Protein AF-A0A6L7G3C9-F1 (afdb_monomer)

Sequence (279 aa):
MSARVLPGILLLGLAACGGGGGGGGSTGNAPSEGTEIDTPGIESYVTDDTGYTRARITTGTGTDDATVLNAFDTGDSPAGYKRLITLTEQKYLDNMNIEVIAQMSSEEDDATVVRILRLTADQGPFDNVDDNGDLIASGKYYFRGSAQVYASVDGGDLQVGVGDLENLVVDFDSETVTIDLRTPYDPDNGSDIETELTAEVPLNVLTGTFGGDVTLSSRSASTGETTTASGELRGNINGDEDGLSRLVENMTTSGIFSVSGDSLDATGIFWGSQLNYDD

Solvent-accessible surface area (backbone atoms only — not comparable to full-atom values): 14958 Å² total; per-residue (Å²): 134,89,80,90,86,88,88,85,91,83,88,78,87,82,89,73,90,81,80,92,74,85,74,73,72,68,80,33,74,45,69,96,66,59,56,85,73,71,35,82,88,51,48,71,51,68,40,92,88,80,54,22,45,34,37,35,40,74,69,44,78,48,75,67,41,49,53,52,53,50,36,46,76,73,73,48,76,58,90,40,43,47,69,81,38,80,41,67,39,72,91,55,74,61,39,38,41,39,38,31,36,29,35,35,76,40,84,56,94,86,44,47,66,61,43,71,32,34,41,38,28,29,19,30,58,36,50,34,61,47,101,52,38,29,58,65,58,70,48,77,47,50,28,37,42,36,29,40,36,44,32,26,52,73,84,46,72,53,34,43,16,43,36,28,27,64,41,34,38,41,28,58,74,77,34,31,34,39,41,34,38,40,17,53,69,38,63,94,78,62,4,66,31,42,36,44,32,55,38,70,24,50,29,13,69,58,59,35,38,31,27,25,69,36,42,41,34,34,63,36,88,89,79,67,45,79,43,60,17,43,36,29,27,42,34,31,30,29,30,38,71,64,33,50,37,97,85,35,72,69,25,37,36,30,23,40,35,44,29,49,43,97,45,27,38,36,42,35,41,38,38,33,31,38,59,64,93,85,119

Mean predicted aligned error: 8.79 Å

Radius of gyration: 26.19 Å; Cα contacts (8 Å, |Δi|>4): 701; chains: 1; bounding box: 49×41×103 Å

Secondary structure (DSSP, 8-state):
----------------------------SS-SSPPP---TT-EEEE-TTT--EEEEEE---SHHHHHHHHHHHTT---TTEEEEEEE--GGGTT-EEEEEEEEES-SSTTPPEEEEEEEEEEE--B--B-TTS-B---SEEEEEEEEEEEEEETT---EEEEEEEEEEEEETTTTEEEEEEEE--BGGGTB---EEEEEEEEB-TTT-EEEEEEEEEEE-TTT--EEEEEEEEEEEE-B-HHHHSTT----EEEEEEEEE-SSEEEEEEEEEEEPPTT-

Organism: NCBI:txid2692189

Nearest PDB structures (foldseek):
  5dl8-assembly2_A  TM=2.122E-01  e=1.160E+00  Acinetobacter baumannii AB307-0294
  3t20-assembly1_A  TM=2.175E-01  e=2.056E+00  Pseudomonas aeruginosa
  4ft6-assembly1_A  TM=2.243E-01  e=6.129E+00  Pseudomonas aeruginosa PAO1
  4fsp-assembly1_A  TM=1.558E-01  e=2.532E+00  Pseudomonas aeruginosa PAO1
  2dd9-assembly2_C  TM=2.201E-01  e=9.292E+00  Chiridius poppei

pLDDT: mean 86.33, std 17.11, range [35.72, 98.69]

Structure (mmCIF, N/CA/C/O backbone):
data_AF-A0A6L7G3C9-F1
#
_entry.id   AF-A0A6L7G3C9-F1
#
loop_
_atom_site.group_PDB
_atom_site.id
_atom_site.type_symbol
_atom_site.label_atom_id
_atom_site.label_alt_id
_atom_site.label_comp_id
_atom_site.label_asym_id
_atom_site.label_entity_id
_atom_site.label_seq_id
_atom_site.pdbx_PDB_ins_code
_atom_site.Cartn_x
_atom_site.Cartn_y
_atom_site.Cartn_z
_atom_site.occupancy
_atom_site.B_iso_or_equiv
_atom_site.auth_seq_id
_atom_site.auth_comp_id
_atom_site.auth_asym_id
_atom_site.auth_atom_id
_atom_site.pdbx_PDB_model_num
ATOM 1 N N . MET A 1 1 ? -22.955 -1.462 -76.271 1.00 37.25 1 MET A N 1
ATOM 2 C CA . MET A 1 1 ? -22.540 -2.309 -77.414 1.00 37.25 1 MET A CA 1
ATOM 3 C C . MET A 1 1 ? -21.020 -2.211 -77.488 1.00 37.25 1 MET A C 1
ATOM 5 O O . MET A 1 1 ? -20.534 -1.098 -77.582 1.00 37.25 1 MET A O 1
ATOM 9 N N . SER A 1 2 ? -20.295 -3.236 -77.019 1.00 38.09 2 SER A N 1
ATOM 10 C CA . SER A 1 2 ? -19.594 -4.243 -77.856 1.00 38.09 2 SER A CA 1
ATOM 11 C C . SER A 1 2 ? -18.504 -3.594 -78.730 1.00 38.09 2 SER A C 1
ATOM 13 O O . SER A 1 2 ? -18.834 -2.681 -79.467 1.00 38.09 2 SER A O 1
ATOM 15 N N . ALA A 1 3 ? -17.223 -3.961 -78.765 1.00 37.84 3 ALA A N 1
ATOM 16 C CA . ALA A 1 3 ? -16.415 -5.006 -78.146 1.00 37.84 3 ALA A CA 1
ATOM 17 C C . ALA A 1 3 ? -14.922 -4.620 -78.322 1.00 37.84 3 ALA A C 1
ATOM 19 O O . ALA A 1 3 ? -14.583 -3.777 -79.150 1.00 37.84 3 ALA A O 1
ATOM 20 N N . ARG A 1 4 ? -14.048 -5.263 -77.538 1.00 42.75 4 ARG A N 1
ATOM 21 C CA . ARG A 1 4 ? -12.569 -5.224 -77.572 1.00 42.75 4 ARG A CA 1
ATOM 22 C C . ARG A 1 4 ? -11.966 -5.671 -78.912 1.00 42.75 4 ARG A C 1
ATOM 24 O O . ARG A 1 4 ? -12.540 -6.587 -79.480 1.00 42.75 4 ARG A O 1
ATOM 31 N N . VAL A 1 5 ? -10.741 -5.211 -79.242 1.00 42.91 5 VAL A N 1
ATOM 32 C CA . VAL A 1 5 ? -9.599 -6.019 -79.769 1.00 42.91 5 VAL A CA 1
ATOM 33 C C . VAL A 1 5 ? -8.242 -5.306 -79.485 1.00 42.91 5 VAL A C 1
ATOM 35 O O . VAL A 1 5 ? -8.050 -4.165 -79.889 1.00 42.91 5 VAL A O 1
ATOM 38 N N . LEU A 1 6 ? -7.328 -5.999 -78.777 1.00 42.97 6 LEU A N 1
ATOM 39 C CA . LEU A 1 6 ? -5.850 -5.817 -78.655 1.00 42.97 6 LEU A CA 1
ATOM 40 C C . LEU A 1 6 ? -5.140 -6.370 -79.919 1.00 42.97 6 LEU A C 1
ATOM 42 O O . LEU A 1 6 ? -5.771 -7.227 -80.534 1.00 42.97 6 LEU A O 1
ATOM 46 N N . PRO A 1 7 ? -3.871 -6.061 -80.309 1.00 49.62 7 PRO A N 1
ATOM 47 C CA . PRO A 1 7 ? -2.619 -6.138 -79.505 1.00 49.62 7 PRO A CA 1
ATOM 48 C C . PRO A 1 7 ? -1.575 -5.060 -79.927 1.00 49.62 7 PRO A C 1
ATOM 50 O O . PRO A 1 7 ? -1.851 -4.255 -80.801 1.00 49.62 7 PRO A O 1
ATOM 53 N N . GLY A 1 8 ? -0.353 -4.892 -79.425 1.00 38.50 8 GLY A N 1
ATOM 54 C CA . GLY A 1 8 ? 0.565 -5.557 -78.505 1.00 38.50 8 GLY A CA 1
ATOM 55 C C . GLY A 1 8 ? 1.967 -4.958 -78.771 1.00 38.50 8 GLY A C 1
ATOM 56 O O . GLY A 1 8 ? 2.138 -4.241 -79.754 1.00 38.50 8 GLY A O 1
ATOM 57 N N . ILE A 1 9 ? 2.953 -5.347 -77.954 1.00 46.59 9 ILE A N 1
ATOM 58 C CA . ILE A 1 9 ? 4.413 -5.321 -78.205 1.00 46.59 9 ILE A CA 1
ATOM 59 C C . ILE A 1 9 ? 5.269 -4.272 -77.447 1.00 46.59 9 ILE A C 1
ATOM 61 O O . ILE A 1 9 ? 5.187 -3.068 -77.650 1.00 46.59 9 ILE A O 1
ATOM 65 N N . LEU A 1 10 ? 6.201 -4.877 -76.693 1.00 45.66 10 LEU A N 1
ATOM 66 C CA . LEU A 1 10 ? 7.551 -4.496 -76.251 1.00 45.66 10 LEU A CA 1
ATOM 67 C C . LEU A 1 10 ? 7.782 -3.865 -74.866 1.00 45.66 10 LEU A C 1
ATOM 69 O O . LEU A 1 10 ? 7.599 -2.677 -74.628 1.00 45.66 10 LEU A O 1
ATOM 73 N N . LEU A 1 11 ? 8.331 -4.731 -74.006 1.00 45.12 11 LEU A N 1
ATOM 74 C CA . LEU A 1 11 ? 9.120 -4.451 -72.815 1.00 45.12 11 LEU A CA 1
ATOM 75 C C . LEU A 1 11 ? 10.341 -3.570 -73.117 1.00 45.12 11 LEU A C 1
ATOM 77 O O . LEU A 1 11 ? 11.107 -3.879 -74.028 1.00 45.12 11 LEU A O 1
ATOM 81 N N . LEU A 1 12 ? 10.606 -2.608 -72.235 1.00 45.56 12 LEU A N 1
ATOM 82 C CA . LEU A 1 12 ? 11.955 -2.149 -71.906 1.00 45.56 12 LEU A CA 1
ATOM 83 C C . LEU A 1 12 ? 12.039 -2.031 -70.382 1.00 45.56 12 LEU A C 1
ATOM 85 O O . LEU A 1 12 ? 11.459 -1.133 -69.778 1.00 45.56 12 LEU A O 1
ATOM 89 N N . GLY A 1 13 ? 12.719 -3.000 -69.769 1.00 45.59 13 GLY A N 1
ATOM 90 C CA . GLY A 1 13 ? 13.095 -2.941 -68.365 1.00 45.59 13 GLY A CA 1
ATOM 91 C C . GLY A 1 13 ? 14.189 -1.898 -68.170 1.00 45.59 13 GLY A C 1
ATOM 92 O O . GLY A 1 13 ? 15.228 -1.961 -68.825 1.00 45.59 13 GLY A O 1
ATOM 93 N N . LEU A 1 14 ? 13.959 -0.961 -67.254 1.00 47.00 14 LEU A N 1
ATOM 94 C CA . LEU A 1 14 ? 15.029 -0.201 -66.625 1.00 47.00 14 LEU A CA 1
ATOM 95 C C . LEU A 1 14 ? 15.280 -0.809 -65.249 1.00 47.00 14 LEU A C 1
ATOM 97 O O . LEU A 1 14 ? 14.480 -0.664 -64.329 1.00 47.00 14 LEU A O 1
ATOM 101 N N . ALA A 1 15 ? 16.410 -1.502 -65.142 1.00 46.31 15 ALA A N 1
ATOM 102 C CA . ALA A 1 15 ? 17.070 -1.767 -63.881 1.00 46.31 15 ALA A CA 1
ATOM 103 C C . ALA A 1 15 ? 17.993 -0.579 -63.558 1.00 46.31 15 ALA A C 1
ATOM 105 O O . ALA A 1 15 ? 18.923 -0.287 -64.306 1.00 46.31 15 ALA A O 1
ATOM 106 N N . ALA A 1 16 ? 17.724 0.069 -62.431 1.00 40.91 16 ALA A N 1
ATOM 107 C CA . ALA A 1 16 ? 18.654 0.821 -61.588 1.00 40.91 16 ALA A CA 1
ATOM 108 C C . ALA A 1 16 ? 18.117 0.570 -60.164 1.00 40.91 16 ALA A C 1
ATOM 110 O O . ALA A 1 16 ? 16.957 0.863 -59.908 1.00 40.91 16 ALA A O 1
ATOM 111 N N . CYS A 1 17 ? 18.738 -0.217 -59.282 1.00 46.56 17 CYS A N 1
ATOM 112 C CA . CYS A 1 17 ? 20.066 -0.093 -58.673 1.00 46.56 17 CYS A CA 1
ATOM 113 C C . CYS A 1 17 ? 20.286 1.302 -58.076 1.00 46.56 17 CYS A C 1
ATOM 115 O O . CYS A 1 17 ? 20.664 2.227 -58.791 1.00 46.56 17 CYS A O 1
ATOM 117 N N . GLY A 1 18 ? 20.047 1.440 -56.768 1.00 35.72 18 GLY A N 1
ATOM 118 C CA . GLY A 1 18 ? 20.406 2.642 -56.019 1.00 35.72 18 GLY A CA 1
ATOM 119 C C . GLY A 1 18 ? 19.772 2.719 -54.631 1.00 35.72 18 GLY A C 1
ATOM 120 O O . GLY A 1 18 ? 18.697 3.283 -54.506 1.00 35.72 18 GLY A O 1
ATOM 121 N N . GLY A 1 19 ? 20.477 2.196 -53.618 1.00 36.62 19 GLY A N 1
ATOM 122 C CA . GLY A 1 19 ? 20.321 2.531 -52.190 1.00 36.62 19 GLY A CA 1
ATOM 123 C C . GLY A 1 19 ? 19.128 1.861 -51.498 1.00 36.62 19 GLY A C 1
ATOM 124 O O . GLY A 1 19 ? 17.990 2.217 -51.747 1.00 36.62 19 GLY A O 1
ATOM 125 N N . GLY A 1 20 ? 19.282 0.865 -50.625 1.00 44.50 20 GLY A N 1
ATOM 126 C CA . GLY A 1 20 ? 20.317 0.785 -49.596 1.00 44.50 20 GLY A CA 1
ATOM 127 C C . GLY A 1 20 ? 19.942 1.732 -48.461 1.00 44.50 20 GLY A C 1
ATOM 128 O O . GLY A 1 20 ? 20.438 2.848 -48.402 1.00 44.50 20 GLY A O 1
ATOM 129 N N . GLY A 1 21 ? 19.012 1.286 -47.623 1.00 38.66 21 GLY A N 1
ATOM 130 C CA . GLY A 1 21 ? 18.472 2.046 -46.502 1.00 38.66 21 GLY A CA 1
ATOM 131 C C . GLY A 1 21 ? 17.415 1.239 -45.761 1.00 38.66 21 GLY A C 1
ATOM 132 O O . GLY A 1 21 ? 16.357 1.760 -45.435 1.00 38.66 21 GLY A O 1
ATOM 133 N N . GLY A 1 22 ? 17.678 -0.056 -45.556 1.00 41.41 22 GLY A N 1
ATOM 134 C CA . GLY A 1 22 ? 17.034 -0.795 -44.480 1.00 41.41 22 GLY A CA 1
ATOM 135 C C . GLY A 1 22 ? 17.567 -0.223 -43.175 1.00 41.41 22 GLY A C 1
ATOM 136 O O . GLY A 1 22 ? 18.571 -0.704 -42.661 1.00 41.41 22 GLY A O 1
ATOM 137 N N . GLY A 1 23 ? 16.955 0.864 -42.708 1.00 40.38 23 GLY A N 1
ATOM 138 C CA . GLY A 1 23 ? 17.030 1.236 -41.306 1.00 40.38 23 GLY A CA 1
ATOM 139 C C . GLY A 1 23 ? 16.227 0.179 -40.576 1.00 40.38 23 GLY A C 1
ATOM 140 O O . GLY A 1 23 ? 15.003 0.159 -40.697 1.00 40.38 23 GLY A O 1
ATOM 141 N N . GLY A 1 24 ? 16.932 -0.769 -39.959 1.00 41.12 24 GLY A N 1
ATOM 142 C CA . GLY A 1 24 ? 16.320 -1.755 -39.088 1.00 41.12 24 GLY A CA 1
ATOM 143 C C . GLY A 1 24 ? 15.472 -1.010 -38.073 1.00 41.12 24 GLY A C 1
ATOM 144 O O . GLY A 1 24 ? 15.990 -0.156 -37.359 1.00 41.12 24 GLY A O 1
ATOM 145 N N . GLY A 1 25 ? 14.170 -1.296 -38.056 1.00 45.16 25 GLY A N 1
ATOM 146 C CA . GLY A 1 25 ? 13.405 -1.055 -36.842 1.00 45.16 25 GLY A CA 1
ATOM 147 C C . GLY A 1 25 ? 14.125 -1.830 -35.754 1.00 45.16 25 GLY A C 1
ATOM 148 O O . GLY A 1 25 ? 14.462 -2.997 -35.989 1.00 45.16 25 GLY A O 1
ATOM 149 N N . SER A 1 26 ? 14.467 -1.173 -34.649 1.00 49.38 26 SER A N 1
ATOM 150 C CA . SER A 1 26 ? 15.001 -1.907 -33.517 1.00 49.38 26 SER A CA 1
ATOM 151 C C . SER A 1 26 ? 13.944 -2.950 -33.158 1.00 49.38 26 SER A C 1
ATOM 153 O O . SER A 1 26 ? 12.772 -2.651 -32.935 1.00 49.38 26 SER A O 1
ATOM 155 N N . THR A 1 27 ? 14.317 -4.217 -33.309 1.00 65.31 27 THR A N 1
ATOM 156 C CA . THR A 1 27 ? 13.459 -5.353 -32.977 1.00 65.31 27 THR A CA 1
ATOM 157 C C . THR A 1 27 ? 13.621 -5.625 -31.495 1.00 65.31 27 THR A C 1
ATOM 159 O O . THR A 1 27 ? 14.018 -6.732 -31.129 1.00 65.31 27 THR A O 1
ATOM 162 N N . GLY A 1 28 ? 13.429 -4.580 -30.691 1.00 75.19 28 GLY A N 1
ATOM 163 C CA . GLY A 1 28 ? 13.541 -4.663 -29.251 1.00 75.19 28 GLY A CA 1
ATOM 164 C C . GLY A 1 28 ? 12.681 -5.806 -28.716 1.00 75.19 28 GLY A C 1
ATOM 165 O O . GLY A 1 28 ? 11.673 -6.182 -29.328 1.00 75.19 28 GLY A O 1
ATOM 166 N N . ASN A 1 29 ? 13.122 -6.427 -27.631 1.00 86.88 29 ASN A N 1
ATOM 167 C CA . ASN A 1 29 ? 12.446 -7.570 -27.032 1.00 86.88 29 ASN A CA 1
ATOM 168 C C . ASN A 1 29 ? 11.281 -7.175 -26.106 1.00 86.88 29 ASN A C 1
ATOM 170 O O . ASN A 1 29 ? 10.583 -8.076 -25.636 1.00 86.88 29 ASN A O 1
ATOM 174 N N . ALA A 1 30 ? 11.052 -5.878 -25.859 1.00 88.06 30 ALA A N 1
ATOM 175 C CA . ALA A 1 30 ? 9.937 -5.434 -25.038 1.00 88.06 30 ALA A CA 1
ATOM 176 C C . ALA A 1 30 ? 8.597 -5.814 -25.689 1.00 88.06 30 ALA A C 1
ATOM 178 O O . ALA A 1 30 ? 8.412 -5.647 -26.904 1.00 88.06 30 ALA A O 1
ATOM 179 N N . PRO A 1 31 ? 7.638 -6.340 -24.907 1.00 87.69 31 PRO A N 1
ATOM 180 C CA . PRO A 1 31 ? 6.314 -6.624 -25.426 1.00 87.69 31 PRO A CA 1
ATOM 181 C C . PRO A 1 31 ? 5.634 -5.324 -25.877 1.00 87.69 31 PRO A C 1
ATOM 183 O O . PRO A 1 31 ? 5.862 -4.252 -25.322 1.00 87.69 31 PRO A O 1
ATOM 186 N N . SER A 1 32 ? 4.774 -5.413 -26.896 1.00 86.88 32 SER A N 1
ATOM 187 C CA . SER A 1 32 ? 4.052 -4.238 -27.407 1.00 86.88 32 SER A CA 1
ATOM 188 C C . SER A 1 32 ? 3.046 -3.671 -26.405 1.00 86.88 32 SER A C 1
ATOM 190 O O . SER A 1 32 ? 2.689 -2.500 -26.495 1.00 86.88 32 SER A O 1
ATOM 192 N N . GLU A 1 33 ? 2.564 -4.519 -25.496 1.00 91.19 33 GLU A N 1
ATOM 193 C CA . GLU A 1 33 ? 1.655 -4.193 -24.401 1.00 91.19 33 GLU A CA 1
ATOM 194 C C . GLU A 1 33 ? 2.067 -5.031 -23.185 1.00 91.19 33 GLU A C 1
ATOM 196 O O . GLU A 1 33 ? 2.455 -6.190 -23.338 1.00 91.19 33 GLU A O 1
ATOM 201 N N . GLY A 1 34 ? 2.015 -4.442 -21.992 1.00 90.75 34 GLY A N 1
ATOM 202 C CA . GLY A 1 34 ? 2.307 -5.148 -20.745 1.00 90.75 34 GLY A CA 1
ATOM 203 C C . GLY A 1 34 ? 1.083 -5.889 -20.210 1.00 90.75 34 GLY A C 1
ATOM 204 O O . GLY A 1 34 ? -0.036 -5.685 -20.681 1.00 90.75 34 GLY A O 1
ATOM 205 N N . THR A 1 35 ? 1.293 -6.718 -19.190 1.00 94.69 35 THR A N 1
ATOM 206 C CA . THR A 1 35 ? 0.216 -7.433 -18.495 1.00 94.69 35 THR A CA 1
ATOM 207 C C . THR A 1 35 ? -0.807 -6.457 -17.901 1.00 94.69 35 THR A C 1
ATOM 209 O O . THR A 1 35 ? -0.455 -5.515 -17.191 1.00 94.69 35 THR A O 1
ATOM 212 N N . GLU A 1 36 ? -2.090 -6.650 -18.206 1.00 95.12 36 GLU A N 1
ATOM 213 C CA . GLU A 1 36 ? -3.167 -5.835 -17.638 1.00 95.12 36 GLU A CA 1
ATOM 214 C C . GLU A 1 36 ? -3.311 -6.127 -16.139 1.00 95.12 36 GLU A C 1
ATOM 216 O O . GLU A 1 36 ? -3.428 -7.283 -15.737 1.00 95.12 36 GLU A O 1
ATOM 221 N N . ILE A 1 37 ? -3.308 -5.071 -15.319 1.00 97.38 37 ILE A N 1
ATOM 222 C CA . ILE A 1 37 ? -3.490 -5.163 -13.867 1.00 97.38 37 ILE A CA 1
ATOM 223 C C . ILE A 1 37 ? -4.826 -4.521 -13.502 1.00 97.38 37 ILE A C 1
ATOM 225 O O . ILE A 1 37 ? -4.914 -3.291 -13.377 1.00 97.38 37 ILE A O 1
ATOM 229 N N . ASP A 1 38 ? -5.842 -5.363 -13.328 1.00 94.75 38 ASP A N 1
ATOM 230 C CA . ASP A 1 38 ? -7.164 -4.982 -12.834 1.00 94.75 38 ASP A CA 1
ATOM 231 C C . ASP A 1 38 ? -7.273 -5.294 -11.339 1.00 94.75 38 ASP A C 1
ATOM 233 O O . ASP A 1 38 ? -6.964 -6.398 -10.903 1.00 94.75 38 ASP A O 1
ATOM 237 N N . THR A 1 39 ? -7.686 -4.298 -10.562 1.00 96.88 39 THR A N 1
ATOM 238 C CA . THR A 1 39 ? -7.799 -4.365 -9.098 1.00 96.88 39 THR A CA 1
ATOM 239 C C . THR A 1 39 ? -9.066 -3.617 -8.682 1.00 96.88 39 THR A C 1
ATOM 241 O O . THR A 1 39 ? -8.999 -2.428 -8.335 1.00 96.88 39 THR A O 1
ATOM 244 N N . PRO A 1 40 ? -10.247 -4.251 -8.796 1.00 94.75 40 PRO A N 1
ATOM 245 C CA . PRO A 1 40 ? -11.527 -3.600 -8.553 1.00 94.75 40 PRO A CA 1
ATOM 246 C C . PRO A 1 40 ? -11.607 -2.933 -7.175 1.00 94.75 40 PRO A C 1
ATOM 248 O O . PRO A 1 40 ? -11.180 -3.477 -6.163 1.00 94.75 40 PRO A O 1
ATOM 251 N N . GLY A 1 41 ? -12.187 -1.733 -7.124 1.00 92.81 41 GLY A N 1
ATOM 252 C CA . GLY A 1 41 ? -12.308 -0.963 -5.879 1.00 92.81 41 GLY A CA 1
ATOM 253 C C . GLY A 1 41 ? -11.057 -0.166 -5.491 1.00 92.81 41 GLY A C 1
ATOM 254 O O . GLY A 1 41 ? -11.132 0.634 -4.559 1.00 92.81 41 GLY A O 1
ATOM 255 N N . ILE A 1 42 ? -9.951 -0.311 -6.229 1.00 97.81 42 ILE A N 1
ATOM 256 C CA . ILE A 1 42 ? -8.760 0.531 -6.100 1.00 97.81 42 ILE A CA 1
ATOM 257 C C . ILE A 1 42 ? -8.654 1.438 -7.328 1.00 97.81 42 ILE A C 1
ATOM 259 O O . ILE A 1 42 ? -8.460 0.978 -8.452 1.00 97.81 42 ILE A O 1
ATOM 263 N N . GLU A 1 43 ? -8.773 2.749 -7.123 1.00 97.06 43 GLU A N 1
ATOM 264 C CA . GLU A 1 43 ? -8.566 3.731 -8.187 1.00 97.06 43 GLU A CA 1
ATOM 265 C C . GLU A 1 43 ? -7.088 3.790 -8.571 1.00 97.06 43 GLU A C 1
ATOM 267 O O . GLU A 1 43 ? -6.216 3.811 -7.698 1.00 97.06 43 GLU A O 1
ATOM 272 N N . SER A 1 44 ? -6.798 3.891 -9.871 1.00 95.81 44 SER A N 1
ATOM 273 C CA . SER A 1 44 ? -5.436 4.124 -10.339 1.00 95.81 44 SER A CA 1
ATOM 274 C C . SER A 1 44 ? -5.366 4.980 -11.589 1.00 95.81 44 SER A C 1
ATOM 276 O O . SER A 1 44 ? -6.148 4.809 -12.524 1.00 95.81 44 SER A O 1
ATOM 278 N N . TYR A 1 45 ? -4.432 5.924 -11.577 1.00 95.50 45 TYR A N 1
ATOM 279 C CA . TYR A 1 45 ? -4.163 6.850 -12.670 1.00 95.50 45 TYR A CA 1
ATOM 280 C C . TYR A 1 45 ? -2.792 7.502 -12.475 1.00 95.50 45 TYR A C 1
ATOM 282 O O . TYR A 1 45 ? -2.250 7.505 -11.371 1.00 95.50 45 TYR A O 1
ATOM 290 N N . VAL A 1 46 ? -2.248 8.078 -13.545 1.00 95.81 46 VAL A N 1
ATOM 291 C CA . VAL A 1 46 ? -1.051 8.925 -13.474 1.00 95.81 46 VAL A CA 1
ATOM 292 C C . VAL A 1 46 ? -1.479 10.349 -13.128 1.00 95.81 46 VAL A C 1
ATOM 294 O O . VAL A 1 46 ? -2.415 10.874 -13.731 1.00 95.81 46 VAL A O 1
ATOM 297 N N . THR A 1 47 ? -0.838 10.962 -12.138 1.00 93.31 47 THR A N 1
ATOM 298 C CA . THR A 1 47 ? -1.135 12.332 -11.709 1.00 93.31 47 THR A CA 1
ATOM 299 C C . THR A 1 47 ? -0.611 13.354 -12.722 1.00 93.31 47 THR A C 1
ATOM 301 O O . THR A 1 47 ? 0.504 13.235 -13.225 1.00 93.31 47 THR A O 1
ATOM 304 N N . ASP A 1 48 ? -1.402 14.390 -13.015 1.00 92.38 48 ASP A N 1
ATOM 305 C CA . ASP A 1 48 ? -1.033 15.412 -14.009 1.00 92.38 48 ASP A CA 1
ATOM 306 C C . ASP A 1 48 ? 0.108 16.335 -13.539 1.00 92.38 48 ASP A C 1
ATOM 308 O O . ASP A 1 48 ? 0.833 16.902 -14.355 1.00 92.38 48 ASP A O 1
ATOM 312 N N . ASP A 1 49 ? 0.240 16.536 -12.227 1.00 87.88 49 ASP A N 1
ATOM 313 C CA . ASP A 1 49 ? 1.160 17.493 -11.612 1.00 87.88 49 ASP A CA 1
ATOM 314 C C . ASP A 1 49 ? 2.554 16.915 -11.349 1.00 87.88 49 ASP A C 1
ATOM 316 O O . ASP A 1 49 ? 3.546 17.622 -11.535 1.00 87.88 49 ASP A O 1
ATOM 320 N N . THR A 1 50 ? 2.638 15.645 -10.944 1.00 88.06 50 THR A N 1
ATOM 321 C CA . THR A 1 50 ? 3.915 14.976 -10.637 1.00 88.06 50 THR A CA 1
ATOM 322 C C . THR A 1 50 ? 4.279 13.858 -11.610 1.00 88.06 50 THR A C 1
ATOM 324 O O . THR A 1 50 ? 5.440 13.458 -11.654 1.00 88.06 50 THR A O 1
ATOM 327 N N . GLY A 1 51 ? 3.329 13.353 -12.403 1.00 91.94 51 GLY A N 1
ATOM 328 C CA . GLY A 1 51 ? 3.543 12.183 -13.256 1.00 91.94 51 GLY A CA 1
ATOM 329 C C . GLY A 1 51 ? 3.644 10.871 -12.474 1.00 91.94 51 GLY A C 1
ATOM 330 O O . GLY A 1 51 ? 4.180 9.895 -12.993 1.00 91.94 51 GLY A O 1
ATOM 331 N N . TYR A 1 52 ? 3.175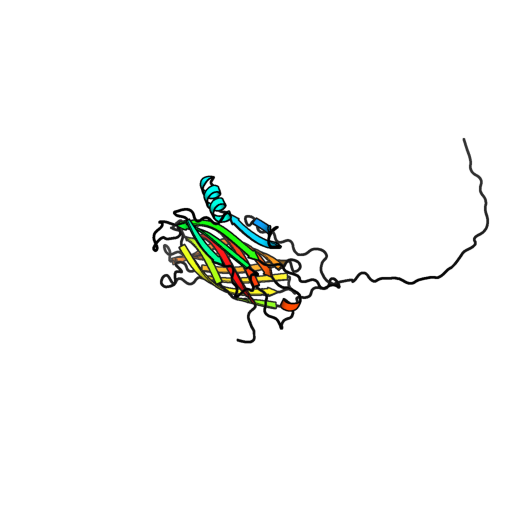 10.838 -11.224 1.00 94.44 52 TYR A N 1
ATOM 332 C CA . TYR A 1 52 ? 3.268 9.655 -10.368 1.00 94.44 52 TYR A CA 1
ATOM 333 C C . TYR A 1 52 ? 2.103 8.722 -10.649 1.00 94.44 52 TYR A C 1
ATOM 335 O O . TYR A 1 52 ? 0.975 9.162 -10.871 1.00 94.44 52 TYR A O 1
ATOM 343 N N . THR A 1 53 ? 2.358 7.421 -10.589 1.00 95.81 53 THR A N 1
ATOM 344 C CA . THR A 1 53 ? 1.286 6.433 -10.629 1.00 95.81 53 THR A CA 1
ATOM 345 C C . THR A 1 53 ? 0.649 6.361 -9.252 1.00 95.81 53 THR A C 1
ATOM 347 O O . THR A 1 53 ? 1.265 5.909 -8.287 1.00 95.81 53 THR A O 1
ATOM 350 N N . ARG A 1 54 ? -0.601 6.807 -9.166 1.00 97.00 54 ARG A N 1
ATOM 351 C CA . ARG A 1 54 ? -1.405 6.785 -7.949 1.00 97.00 54 ARG A CA 1
ATOM 352 C C . ARG A 1 54 ? -2.186 5.484 -7.843 1.00 97.00 54 ARG A C 1
ATOM 354 O O . ARG A 1 54 ? -2.788 5.029 -8.820 1.00 97.00 54 ARG A O 1
ATOM 361 N N . ALA A 1 55 ? -2.232 4.936 -6.636 1.00 97.88 55 ALA A N 1
ATOM 362 C CA . ALA A 1 55 ? -3.253 4.007 -6.175 1.00 97.88 55 ALA A CA 1
ATOM 363 C C . ALA A 1 55 ? -4.035 4.663 -5.028 1.00 97.88 55 ALA A C 1
ATOM 365 O O . ALA A 1 55 ? -3.439 5.259 -4.125 1.00 97.88 55 ALA A O 1
ATOM 366 N N . ARG A 1 56 ? -5.370 4.586 -5.058 1.00 97.50 56 ARG A N 1
ATOM 367 C CA . ARG A 1 56 ? -6.225 5.209 -4.041 1.00 97.50 56 ARG A CA 1
ATOM 368 C C . ARG A 1 56 ? -7.428 4.348 -3.674 1.00 97.50 56 ARG A C 1
ATOM 370 O O . ARG A 1 56 ? -8.137 3.847 -4.540 1.00 97.50 56 ARG A O 1
ATOM 377 N N . ILE A 1 57 ? -7.704 4.277 -2.375 1.00 97.25 57 ILE A N 1
ATOM 378 C CA . ILE A 1 57 ? -8.971 3.789 -1.822 1.00 97.25 57 ILE A CA 1
ATOM 379 C C . ILE A 1 57 ? -9.640 4.963 -1.110 1.00 97.25 57 ILE A C 1
ATOM 381 O O . ILE A 1 57 ? -9.031 5.584 -0.238 1.00 97.25 57 ILE A O 1
ATOM 385 N N . THR A 1 58 ? -10.893 5.254 -1.463 1.00 95.75 58 THR A N 1
ATOM 386 C CA . THR A 1 58 ? -11.723 6.252 -0.772 1.00 95.75 58 THR A CA 1
ATOM 387 C C . THR A 1 58 ? -12.941 5.563 -0.168 1.00 95.75 58 THR A C 1
ATOM 389 O O . THR A 1 58 ? -13.853 5.149 -0.877 1.00 95.75 58 THR A O 1
ATOM 392 N N . THR A 1 59 ? -12.964 5.447 1.155 1.00 90.31 59 THR A N 1
ATOM 393 C CA . THR A 1 59 ? -14.067 4.854 1.932 1.00 90.31 59 THR A CA 1
ATOM 394 C C . THR A 1 59 ? -15.061 5.916 2.409 1.00 90.31 59 THR A C 1
ATOM 396 O O . THR A 1 59 ? -16.244 5.628 2.602 1.00 90.31 59 THR A O 1
ATOM 399 N N . GLY A 1 60 ? -14.605 7.161 2.584 1.00 82.88 60 GLY A N 1
ATOM 400 C CA . GLY A 1 60 ? -15.451 8.300 2.930 1.00 82.88 60 GLY A CA 1
ATOM 401 C C . GLY A 1 60 ? -16.245 8.799 1.723 1.00 82.88 60 GLY A C 1
ATOM 402 O O . GLY A 1 60 ? -15.723 9.555 0.911 1.00 82.88 60 GLY A O 1
ATOM 403 N N . THR A 1 61 ? -17.504 8.380 1.594 1.00 82.81 61 THR A N 1
ATOM 404 C CA . THR A 1 61 ? -18.348 8.672 0.415 1.00 82.81 61 THR A CA 1
ATOM 405 C C . THR A 1 61 ? -19.495 9.651 0.694 1.00 82.81 61 THR A C 1
ATOM 407 O O . THR A 1 61 ? -20.221 10.034 -0.225 1.00 82.81 61 THR A O 1
ATOM 410 N N . GLY A 1 62 ? -19.673 10.084 1.948 1.00 87.94 62 GLY A N 1
ATOM 411 C CA . GLY A 1 62 ? -2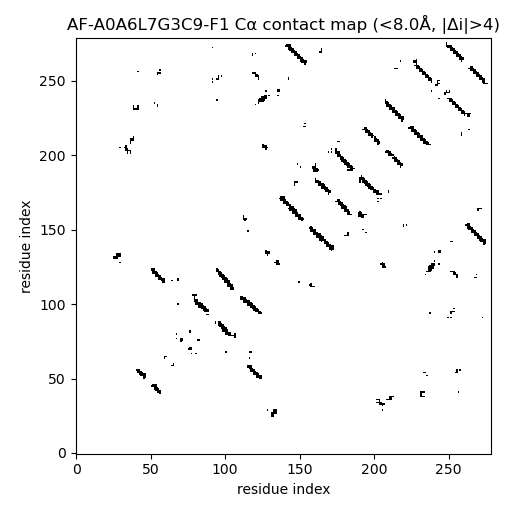0.684 11.078 2.318 1.00 87.94 62 GLY A CA 1
ATOM 412 C C . GLY A 1 62 ? -20.321 12.504 1.881 1.00 87.94 62 GLY A C 1
ATOM 413 O O . GLY A 1 62 ? -19.155 12.833 1.689 1.00 87.94 62 GLY A O 1
ATOM 414 N N . THR A 1 63 ? -21.313 13.396 1.775 1.00 87.31 63 THR A N 1
ATOM 415 C CA . THR A 1 63 ? -21.079 14.820 1.444 1.00 87.31 63 THR A CA 1
ATOM 416 C C . THR A 1 63 ? -20.163 15.517 2.459 1.00 87.31 63 THR A C 1
ATOM 418 O O . THR A 1 63 ? -19.330 16.347 2.086 1.00 87.31 63 THR A O 1
ATOM 421 N N . ASP A 1 64 ? -20.296 15.163 3.738 1.00 90.19 64 ASP A N 1
ATOM 422 C CA . ASP A 1 64 ? -19.450 15.698 4.807 1.00 90.19 64 ASP A CA 1
ATOM 423 C C . ASP A 1 64 ? -18.010 15.178 4.672 1.00 90.19 64 ASP A C 1
ATOM 425 O O . ASP A 1 64 ? -17.063 15.959 4.760 1.00 90.19 64 ASP A O 1
ATOM 429 N N . ASP A 1 65 ? -17.842 13.893 4.337 1.00 93.50 65 ASP A N 1
ATOM 430 C CA . ASP A 1 65 ? -16.534 13.283 4.070 1.00 93.50 65 ASP A CA 1
ATOM 431 C C . ASP A 1 65 ? -15.844 13.943 2.874 1.00 93.50 65 ASP A C 1
ATOM 433 O O . ASP A 1 65 ? -14.665 14.273 2.946 1.00 93.50 65 ASP A O 1
ATOM 437 N N . ALA A 1 66 ? -16.582 14.208 1.793 1.00 92.38 66 ALA A N 1
ATOM 438 C CA . ALA A 1 66 ? -16.050 14.907 0.627 1.00 92.38 66 ALA A CA 1
ATOM 439 C C . ALA A 1 66 ? -15.569 16.326 0.979 1.00 92.38 66 ALA A C 1
ATOM 441 O O . ALA A 1 66 ? -14.549 16.781 0.465 1.00 92.38 66 ALA A O 1
ATOM 442 N N . THR A 1 67 ? -16.267 17.015 1.888 1.00 94.31 67 THR A N 1
ATOM 443 C CA . THR A 1 67 ? -15.846 18.335 2.382 1.00 94.31 67 THR A CA 1
ATOM 444 C C . THR A 1 67 ? -14.549 18.240 3.187 1.00 94.31 67 THR A C 1
ATOM 446 O O . THR A 1 67 ? -13.649 19.057 2.994 1.00 94.31 67 THR A O 1
ATOM 449 N N . VAL A 1 68 ? -14.427 17.228 4.051 1.00 94.75 68 VAL A N 1
ATOM 450 C CA . VAL A 1 68 ? -13.211 16.957 4.835 1.00 94.75 68 VAL A CA 1
ATOM 451 C C . VAL A 1 68 ? -12.034 16.605 3.925 1.00 94.75 68 VAL A C 1
ATOM 453 O O . VAL A 1 68 ? -10.961 17.188 4.066 1.00 94.75 68 VAL A O 1
ATOM 456 N N . LEU A 1 69 ? -12.229 15.697 2.967 1.00 94.81 69 LEU A N 1
ATOM 457 C CA . LEU A 1 69 ? -11.190 15.293 2.018 1.00 94.81 69 LEU A CA 1
ATOM 458 C C . LEU A 1 69 ? -10.732 16.473 1.153 1.00 94.81 69 LEU A C 1
ATOM 460 O O . LEU A 1 69 ? -9.532 16.679 1.000 1.00 94.81 69 LEU A O 1
ATOM 464 N N . ASN A 1 70 ? -11.660 17.306 0.673 1.00 94.06 70 ASN A N 1
ATOM 465 C CA . ASN A 1 70 ? -11.310 18.511 -0.077 1.00 94.06 70 ASN A CA 1
ATOM 466 C C . ASN A 1 70 ? -10.519 19.519 0.773 1.00 94.06 70 ASN A C 1
ATOM 468 O O . ASN A 1 70 ? -9.618 20.169 0.255 1.00 94.06 70 ASN A O 1
ATOM 472 N N . ALA A 1 71 ? -10.833 19.658 2.066 1.00 94.12 71 ALA A N 1
ATOM 473 C CA . ALA A 1 71 ? -10.060 20.517 2.964 1.00 94.12 71 ALA A CA 1
ATOM 474 C C . ALA A 1 71 ? -8.608 20.025 3.099 1.00 94.12 71 ALA A C 1
ATOM 476 O O . ALA A 1 71 ? -7.677 20.829 3.040 1.00 94.12 71 ALA A O 1
ATOM 477 N N . PHE A 1 72 ? -8.398 18.707 3.192 1.00 93.19 72 PHE A N 1
ATOM 478 C CA . PHE A 1 72 ? -7.052 18.141 3.137 1.00 93.19 72 PHE A CA 1
ATOM 479 C C . PHE A 1 72 ? -6.370 18.419 1.789 1.00 93.19 72 PHE A C 1
ATOM 481 O O . PHE A 1 72 ? -5.218 18.850 1.777 1.00 93.19 72 PHE A O 1
ATOM 488 N N . ASP A 1 73 ? -7.063 18.278 0.661 1.00 90.75 73 ASP A N 1
ATOM 489 C CA . ASP A 1 73 ? -6.486 18.569 -0.661 1.00 90.75 73 ASP A CA 1
ATOM 490 C C . ASP A 1 73 ? -6.059 20.045 -0.817 1.00 90.75 73 ASP A C 1
ATOM 492 O O . ASP A 1 73 ? -5.130 20.351 -1.564 1.00 90.75 73 ASP A O 1
ATOM 496 N N . THR A 1 74 ? -6.673 20.969 -0.069 1.00 91.75 74 THR A N 1
ATOM 497 C CA . THR A 1 74 ? -6.281 22.389 -0.026 1.00 91.75 74 THR A CA 1
ATOM 498 C C . THR A 1 74 ? -5.265 22.733 1.068 1.00 91.75 74 THR A C 1
ATOM 500 O O . THR A 1 74 ? -4.920 23.903 1.228 1.00 91.75 74 THR A O 1
ATOM 503 N N . GLY A 1 75 ? -4.757 21.737 1.802 1.00 87.88 75 GLY A N 1
ATOM 504 C CA . GLY A 1 75 ? -3.736 21.904 2.841 1.00 87.88 75 GLY A CA 1
ATOM 505 C C . GLY A 1 75 ? -4.269 22.200 4.247 1.00 87.88 75 GLY A C 1
ATOM 506 O O . GLY A 1 75 ? -3.468 22.385 5.163 1.00 87.88 75 GLY A O 1
ATOM 507 N N . ASP A 1 76 ? -5.587 22.205 4.445 1.00 91.75 76 ASP A N 1
ATOM 508 C CA . ASP A 1 76 ? -6.202 22.359 5.763 1.00 91.75 76 ASP A CA 1
ATOM 509 C C . ASP A 1 76 ? -6.236 21.020 6.526 1.00 91.75 76 ASP A C 1
ATOM 511 O O . ASP A 1 76 ? -6.049 19.941 5.959 1.00 91.75 76 ASP A O 1
ATOM 515 N N . SER A 1 77 ? -6.489 21.095 7.836 1.00 87.62 77 SER A N 1
ATOM 516 C CA . SER A 1 77 ? -6.676 19.936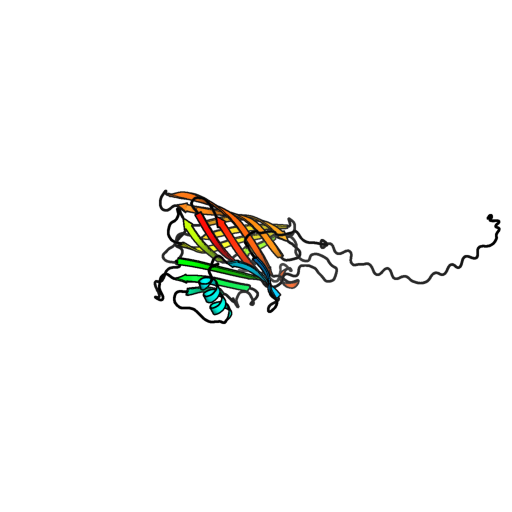 8.721 1.00 87.62 77 SER A CA 1
ATOM 517 C C . SER A 1 77 ? -7.943 20.139 9.561 1.00 87.62 77 SER A C 1
ATOM 519 O O . SER A 1 77 ? -7.897 20.854 10.566 1.00 87.62 77 SER A O 1
ATOM 521 N N . PRO A 1 78 ? -9.093 19.576 9.145 1.00 92.25 78 PRO A N 1
ATOM 522 C CA . PRO A 1 78 ? -10.358 19.728 9.861 1.00 92.25 78 PRO A CA 1
ATOM 523 C C . PRO A 1 78 ? -10.335 19.122 11.271 1.00 92.25 78 PRO A C 1
ATOM 525 O O . PRO A 1 78 ? -9.748 18.067 11.499 1.00 92.25 78 PRO A O 1
ATOM 528 N N . ALA A 1 79 ? -11.036 19.762 12.210 1.00 91.31 79 ALA A N 1
ATOM 529 C CA . ALA A 1 79 ? -11.181 19.276 13.583 1.00 91.31 79 ALA A CA 1
ATOM 530 C C . ALA A 1 79 ? -11.794 17.863 13.630 1.00 91.31 79 ALA A C 1
ATOM 532 O O . ALA A 1 79 ? -12.771 17.584 12.932 1.00 91.31 79 ALA A O 1
ATOM 533 N N . GLY A 1 80 ? -11.220 16.980 14.452 1.00 92.19 80 GLY A N 1
ATOM 534 C CA . GLY A 1 80 ? -11.622 15.571 14.552 1.00 92.19 80 GLY A CA 1
ATOM 535 C C . GLY A 1 80 ? -11.092 14.665 13.432 1.00 92.19 80 GLY A C 1
ATOM 536 O O . GLY A 1 80 ? -11.427 13.483 13.408 1.00 92.19 80 GLY A O 1
ATOM 537 N N . TYR A 1 81 ? -10.253 15.178 12.527 1.00 94.00 81 TYR A N 1
ATOM 538 C CA . TYR A 1 81 ? -9.616 14.405 11.460 1.00 94.00 81 TYR A CA 1
ATOM 539 C C . TYR A 1 81 ? -8.108 14.651 11.441 1.00 94.00 81 TYR A C 1
ATOM 541 O O . TYR A 1 81 ? -7.635 15.739 11.770 1.00 94.00 81 TYR A O 1
ATOM 549 N N . LYS A 1 82 ? -7.333 13.642 11.044 1.00 92.19 82 LYS A N 1
ATOM 550 C CA . LYS A 1 82 ? -5.871 13.736 10.947 1.00 92.19 82 LYS A CA 1
ATOM 551 C C . LYS A 1 82 ? -5.364 13.029 9.693 1.00 92.19 82 LYS A C 1
ATOM 553 O O . LYS A 1 82 ? -5.952 12.048 9.238 1.00 92.19 82 LYS A O 1
ATOM 558 N N . ARG A 1 83 ? -4.228 13.506 9.177 1.00 91.12 83 ARG A N 1
ATOM 559 C CA . ARG A 1 83 ? -3.351 12.674 8.352 1.00 91.12 83 ARG A CA 1
ATOM 560 C C . ARG A 1 83 ? -2.526 11.807 9.297 1.00 91.12 83 ARG A C 1
ATOM 562 O O . ARG A 1 83 ? -1.742 12.346 10.074 1.00 91.12 83 ARG A O 1
ATOM 569 N N . LEU A 1 84 ? -2.751 10.499 9.276 1.00 86.12 84 LEU A N 1
ATOM 570 C CA . LEU A 1 84 ? -2.000 9.539 10.094 1.00 86.12 84 LEU A CA 1
ATOM 571 C C . LEU A 1 84 ? -0.609 9.305 9.516 1.00 86.12 84 LEU A C 1
ATOM 573 O O . LEU A 1 84 ? 0.370 9.179 10.244 1.00 86.12 84 LEU A O 1
ATOM 577 N N . ILE A 1 85 ? -0.545 9.294 8.187 1.00 82.56 85 ILE A N 1
ATOM 578 C CA . ILE A 1 85 ? 0.683 9.207 7.419 1.00 82.56 85 ILE A CA 1
ATOM 579 C C . ILE A 1 85 ? 0.699 10.399 6.471 1.00 82.56 85 ILE A C 1
ATOM 581 O O . ILE A 1 85 ? -0.285 10.694 5.791 1.00 82.56 85 ILE A O 1
ATOM 585 N N . THR A 1 86 ? 1.813 11.115 6.460 1.00 72.94 86 THR A N 1
ATOM 586 C CA . THR A 1 86 ? 2.165 12.069 5.408 1.00 72.94 86 THR A CA 1
ATOM 587 C C . THR A 1 86 ? 3.648 11.893 5.179 1.00 72.94 86 THR A C 1
ATOM 589 O O . THR A 1 86 ? 4.474 12.523 5.840 1.00 72.94 86 THR A O 1
ATOM 592 N N . LEU A 1 87 ? 3.974 10.949 4.307 1.00 67.75 87 LEU A N 1
ATOM 593 C CA . LEU A 1 87 ? 5.350 10.601 4.006 1.00 67.75 87 LEU A CA 1
ATOM 594 C C . LEU A 1 87 ? 5.668 11.059 2.592 1.00 67.75 87 LEU A C 1
ATOM 596 O O . LEU A 1 87 ? 5.241 10.460 1.610 1.00 67.75 87 LEU A O 1
ATOM 600 N N . THR A 1 88 ? 6.452 12.127 2.527 1.00 62.56 88 THR A N 1
ATOM 601 C CA . THR A 1 88 ? 7.301 12.456 1.384 1.00 62.56 88 THR A CA 1
ATOM 602 C C . THR A 1 88 ? 8.722 12.212 1.872 1.00 62.56 88 THR A C 1
ATOM 604 O O . THR A 1 88 ? 9.332 13.072 2.509 1.00 62.56 88 THR A O 1
ATOM 607 N N . GLU A 1 89 ? 9.191 10.970 1.768 1.00 56.69 89 GLU A N 1
ATOM 608 C CA . GLU A 1 89 ? 10.458 10.598 2.392 1.00 56.69 89 GLU A CA 1
ATOM 609 C C . GLU A 1 89 ? 11.639 10.986 1.504 1.00 56.69 89 GLU A C 1
ATOM 611 O O . GLU A 1 89 ? 11.892 10.383 0.463 1.00 56.69 89 GLU A O 1
ATOM 616 N N . GLN A 1 90 ? 12.454 11.910 2.010 1.00 55.09 90 GLN A N 1
ATOM 617 C CA . GLN A 1 90 ? 13.765 12.237 1.446 1.00 55.09 90 GLN A CA 1
ATOM 618 C C . GLN A 1 90 ? 14.683 10.995 1.364 1.00 55.09 90 GLN A C 1
ATOM 620 O O . GLN A 1 90 ? 15.553 10.918 0.499 1.00 55.09 90 GLN A O 1
ATOM 625 N N . LYS A 1 91 ? 14.456 9.994 2.236 1.00 57.78 91 LYS A N 1
ATOM 626 C CA . LYS A 1 91 ? 15.105 8.670 2.208 1.00 57.78 91 LYS A CA 1
ATOM 627 C C . LYS A 1 91 ? 14.800 7.891 0.920 1.00 57.78 91 LYS A C 1
ATOM 629 O O . LYS A 1 91 ? 15.641 7.122 0.472 1.00 57.78 91 LYS A O 1
ATOM 634 N N . TYR A 1 92 ? 13.638 8.121 0.315 1.00 64.50 92 TYR A N 1
ATOM 635 C CA . TYR A 1 92 ? 13.192 7.498 -0.931 1.00 64.50 92 TYR A CA 1
ATOM 636 C C . TYR A 1 92 ? 13.313 8.444 -2.132 1.00 64.50 92 TYR A C 1
ATOM 638 O O . TYR A 1 92 ? 12.614 8.272 -3.126 1.00 64.50 92 TYR A O 1
ATOM 646 N N . LEU A 1 93 ? 14.201 9.444 -2.043 1.00 67.44 93 LEU A N 1
ATOM 647 C CA . LEU A 1 93 ? 14.523 10.379 -3.129 1.00 67.44 93 LEU A CA 1
ATOM 648 C C . LEU A 1 93 ? 13.294 11.107 -3.695 1.00 67.44 93 LEU A C 1
ATOM 650 O O . LEU A 1 93 ? 13.239 11.405 -4.883 1.00 67.44 93 LEU A O 1
ATOM 654 N N . ASP A 1 94 ? 12.299 11.361 -2.842 1.00 72.38 94 ASP A N 1
ATOM 655 C CA . ASP A 1 94 ? 11.017 11.963 -3.213 1.00 72.38 94 ASP A CA 1
ATOM 656 C C . ASP A 1 94 ? 10.204 11.146 -4.240 1.00 72.38 94 ASP A C 1
ATOM 658 O O . ASP A 1 94 ? 9.205 11.636 -4.756 1.00 72.38 94 ASP A O 1
ATOM 662 N N . ASN A 1 95 ? 10.548 9.875 -4.486 1.00 83.12 95 ASN A N 1
ATOM 663 C CA . ASN A 1 95 ? 9.868 8.995 -5.447 1.00 83.12 95 ASN A CA 1
ATOM 664 C C . ASN A 1 95 ? 8.525 8.447 -4.949 1.00 83.12 95 ASN A C 1
ATOM 666 O O . ASN A 1 95 ? 7.898 7.663 -5.653 1.00 83.12 95 ASN A O 1
ATOM 670 N N . MET A 1 96 ? 8.084 8.800 -3.742 1.00 88.31 96 MET A N 1
ATOM 671 C CA . MET A 1 96 ? 6.832 8.300 -3.179 1.00 88.31 96 MET A CA 1
ATOM 672 C C . MET A 1 96 ? 6.100 9.370 -2.379 1.00 88.31 96 MET A C 1
ATOM 674 O O . MET A 1 96 ? 6.721 10.188 -1.695 1.00 88.31 96 MET A O 1
ATOM 678 N N . ASN A 1 97 ? 4.770 9.315 -2.426 1.00 90.50 97 ASN A N 1
ATOM 679 C CA . ASN A 1 97 ? 3.898 10.053 -1.519 1.00 90.50 97 ASN A CA 1
ATOM 680 C C . ASN A 1 97 ? 2.853 9.105 -0.923 1.00 90.50 97 ASN A C 1
ATOM 682 O O . ASN A 1 97 ? 2.019 8.556 -1.643 1.00 90.50 97 ASN A O 1
ATOM 686 N N . ILE A 1 98 ? 2.914 8.921 0.394 1.00 93.56 98 ILE A N 1
ATOM 687 C CA . ILE A 1 98 ? 2.012 8.050 1.149 1.00 93.56 98 ILE A CA 1
ATOM 688 C C . ILE A 1 98 ? 1.145 8.921 2.057 1.00 93.56 98 ILE A C 1
ATOM 690 O O . ILE A 1 98 ? 1.656 9.651 2.915 1.00 93.56 98 ILE A O 1
ATOM 694 N N . GLU A 1 99 ? -0.173 8.817 1.895 1.00 94.25 99 GLU A N 1
ATOM 695 C CA . GLU A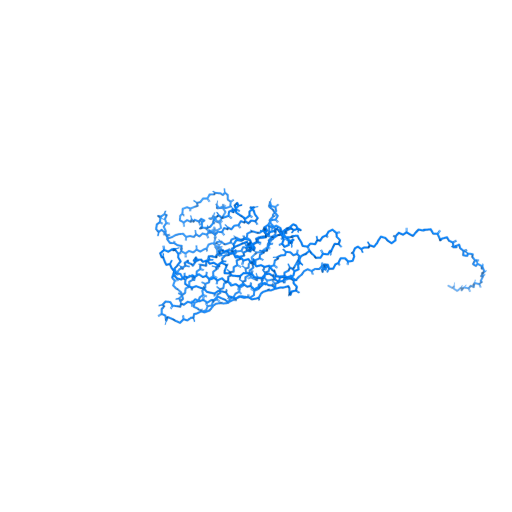 1 99 ? -1.146 9.542 2.709 1.00 94.25 99 GLU A CA 1
ATOM 696 C C . GLU A 1 99 ? -2.225 8.602 3.246 1.00 94.25 99 GLU A C 1
ATOM 698 O O . GLU A 1 99 ? -2.856 7.852 2.498 1.00 94.25 99 GLU A O 1
ATOM 703 N N . VAL A 1 100 ? -2.495 8.714 4.547 1.00 96.06 100 VAL A N 1
ATOM 704 C CA . VAL A 1 100 ? -3.683 8.123 5.170 1.00 96.06 100 VAL A CA 1
ATOM 705 C C . VAL A 1 100 ? -4.451 9.215 5.892 1.00 96.06 100 VAL A C 1
ATOM 707 O O . VAL A 1 100 ? -3.928 9.832 6.819 1.00 96.06 100 VAL A O 1
ATOM 710 N N . ILE A 1 101 ? -5.702 9.432 5.492 1.00 95.88 101 ILE A N 1
ATOM 711 C CA . ILE A 1 101 ? -6.619 10.372 6.138 1.00 95.88 101 ILE A CA 1
ATOM 712 C C . ILE A 1 101 ? -7.633 9.594 6.961 1.00 95.88 101 ILE A C 1
ATOM 714 O O . ILE A 1 101 ? -8.332 8.721 6.438 1.00 95.88 101 ILE A O 1
ATOM 718 N N . ALA A 1 102 ? -7.762 9.968 8.230 1.00 95.88 102 ALA A N 1
ATOM 719 C CA . ALA A 1 102 ? -8.655 9.306 9.160 1.00 95.88 102 ALA A CA 1
ATOM 720 C C . ALA A 1 102 ? -9.465 10.274 10.027 1.00 95.88 102 ALA A C 1
ATOM 722 O O . ALA A 1 102 ? -9.078 11.419 10.270 1.00 95.88 102 ALA A O 1
ATOM 723 N N . GLN A 1 103 ? -10.594 9.767 10.510 1.00 95.56 103 GLN A N 1
ATOM 724 C CA . GLN A 1 103 ? -11.392 10.356 11.571 1.00 95.56 103 GLN A CA 1
ATOM 725 C C . GLN A 1 103 ? -10.883 9.854 12.921 1.00 95.56 103 GLN A C 1
ATOM 727 O O . GLN A 1 103 ? -10.693 8.650 13.111 1.00 95.56 103 GLN A O 1
ATOM 732 N N . MET A 1 104 ? -10.720 10.778 13.858 1.00 95.75 104 MET A N 1
ATOM 733 C CA . MET A 1 104 ? -10.251 10.518 15.214 1.00 95.75 104 MET A CA 1
ATOM 734 C C . MET A 1 104 ? -11.423 10.528 16.201 1.00 95.75 104 MET A C 1
ATOM 736 O O . MET A 1 104 ? -12.442 11.178 15.960 1.00 95.75 104 MET A O 1
ATOM 740 N N . SER A 1 105 ? -11.287 9.827 17.326 1.00 94.62 105 SER A N 1
ATOM 741 C CA . SER A 1 105 ? -12.316 9.797 18.376 1.00 94.62 105 SER A CA 1
ATOM 742 C C . SER A 1 105 ? -12.427 11.114 19.149 1.00 94.62 105 SER A C 1
ATOM 744 O O . SER A 1 105 ? -13.503 11.449 19.647 1.00 94.62 105 SER A O 1
ATOM 746 N N . SER A 1 106 ? -11.343 11.887 19.207 1.00 91.25 106 SER A N 1
ATOM 747 C CA . SER A 1 106 ? -11.291 13.232 19.780 1.00 91.25 106 SER A CA 1
ATOM 748 C C . SER A 1 106 ? -10.190 14.071 19.107 1.00 91.25 106 SER A C 1
ATOM 750 O O . SER A 1 106 ? -9.472 13.603 18.221 1.00 91.25 106 SER A O 1
ATOM 752 N N . GLU A 1 107 ? -10.067 15.336 19.510 1.00 87.50 107 GLU A N 1
ATOM 753 C CA . GLU A 1 107 ? -8.957 16.217 19.110 1.00 87.50 107 GLU A CA 1
ATOM 754 C C . GLU A 1 107 ? -7.736 16.094 20.040 1.00 87.50 107 GLU A C 1
ATOM 756 O O . GLU A 1 107 ? -6.714 16.735 19.799 1.00 87.50 107 GLU A O 1
ATOM 761 N N . GLU A 1 108 ? -7.841 15.287 21.097 1.00 86.06 108 GLU A N 1
ATOM 762 C CA . GLU A 1 108 ? -6.809 15.128 22.121 1.00 86.06 108 GLU A CA 1
ATOM 763 C C . GLU A 1 108 ? -5.661 14.221 21.630 1.00 86.06 108 GLU A C 1
ATOM 765 O O . GLU A 1 108 ? -5.727 13.592 20.566 1.00 86.06 108 GLU A O 1
ATOM 770 N N . ASP A 1 109 ? -4.558 14.197 22.378 1.00 76.19 109 ASP A N 1
ATOM 771 C CA . ASP A 1 109 ? -3.354 13.446 21.997 1.00 76.19 109 ASP A CA 1
ATOM 772 C C . ASP A 1 109 ? -3.517 11.926 22.174 1.00 76.19 109 ASP A C 1
ATOM 774 O O . ASP A 1 109 ? -2.808 11.160 21.528 1.00 76.19 109 ASP A O 1
ATOM 778 N N . ASP A 1 110 ? -4.466 11.484 23.003 1.00 81.38 110 ASP A N 1
ATOM 779 C CA . ASP A 1 110 ? -4.832 10.078 23.218 1.00 81.38 110 ASP A CA 1
ATOM 780 C C . ASP A 1 110 ? -5.955 9.594 22.280 1.00 81.38 110 ASP A C 1
ATOM 782 O O . ASP A 1 110 ? -6.488 8.495 22.447 1.00 81.38 110 ASP A O 1
ATOM 786 N N . ALA A 1 111 ? -6.319 10.406 21.281 1.00 87.12 111 ALA A N 1
ATOM 787 C CA . ALA A 1 111 ? -7.351 10.066 20.316 1.00 87.12 111 ALA A CA 1
ATOM 788 C C . ALA A 1 111 ? -6.981 8.827 19.487 1.00 87.12 111 ALA A C 1
ATOM 790 O O . ALA A 1 111 ? -5.907 8.734 18.892 1.00 87.12 111 ALA A O 1
ATOM 791 N N . THR A 1 112 ? -7.942 7.921 19.365 1.00 91.12 112 THR A N 1
ATOM 792 C CA . THR A 1 112 ? -7.855 6.703 18.556 1.00 91.12 112 THR A CA 1
ATOM 793 C C . THR A 1 112 ? -8.444 6.904 17.164 1.00 91.12 112 THR A C 1
ATOM 795 O O . THR A 1 112 ? -9.278 7.787 16.935 1.00 91.12 112 THR A O 1
ATOM 798 N N . VAL A 1 113 ? -8.013 6.071 16.216 1.00 93.94 113 VAL A N 1
ATOM 799 C CA . VAL A 1 113 ? -8.553 6.060 14.855 1.00 93.94 113 VAL A CA 1
ATOM 800 C C . VAL A 1 113 ? -9.931 5.400 14.869 1.00 93.94 113 VAL A C 1
ATOM 802 O O . VAL A 1 113 ? -10.064 4.246 15.254 1.00 93.94 113 VAL A O 1
ATOM 805 N N . VAL A 1 114 ? -10.962 6.122 14.436 1.00 94.56 114 VAL A N 1
ATOM 806 C CA . VAL A 1 114 ? -12.342 5.604 14.386 1.00 94.56 114 VAL A CA 1
ATOM 807 C C . VAL A 1 114 ? -12.656 5.019 13.018 1.00 94.56 114 VAL A C 1
ATOM 809 O O . VAL A 1 114 ? -13.337 4.004 12.900 1.00 94.56 114 VAL A O 1
ATOM 812 N N . ARG A 1 115 ? -12.202 5.698 11.963 1.00 94.38 115 ARG A N 1
ATOM 813 C CA . ARG A 1 115 ? -12.525 5.350 10.581 1.00 94.38 115 ARG A CA 1
ATOM 814 C C . ARG A 1 115 ? -11.483 5.927 9.637 1.00 94.38 115 ARG A C 1
ATOM 816 O O . ARG A 1 115 ? -11.130 7.099 9.756 1.00 94.38 115 ARG A O 1
ATOM 823 N N . ILE A 1 116 ? -11.059 5.141 8.656 1.00 96.56 116 ILE A N 1
ATOM 824 C CA . ILE A 1 116 ? -10.261 5.645 7.535 1.00 96.56 116 ILE A CA 1
ATOM 825 C C . ILE A 1 116 ? -11.190 6.265 6.495 1.00 96.56 116 ILE A C 1
ATOM 827 O O . ILE A 1 116 ? -12.255 5.709 6.230 1.00 96.56 116 ILE A O 1
ATOM 831 N N . LEU A 1 117 ? -10.808 7.411 5.925 1.00 96.69 117 LEU A N 1
ATOM 832 C CA . LEU A 1 117 ? -11.531 8.057 4.823 1.00 96.69 117 LEU A CA 1
ATOM 833 C C . LEU A 1 117 ? -10.845 7.845 3.474 1.00 96.69 117 LEU A C 1
ATOM 835 O O . LEU A 1 117 ? -11.535 7.713 2.461 1.00 96.69 117 LEU A O 1
ATOM 839 N N . ARG A 1 118 ? -9.507 7.864 3.453 1.00 97.19 118 ARG A N 1
ATOM 840 C CA . ARG A 1 118 ? -8.714 7.743 2.228 1.00 97.19 118 ARG A CA 1
ATOM 841 C C . ARG A 1 118 ? -7.328 7.175 2.510 1.00 97.19 118 ARG A C 1
ATOM 843 O O . ARG A 1 118 ? -6.666 7.624 3.443 1.00 97.19 118 ARG A O 1
ATOM 850 N N . LEU A 1 119 ? -6.890 6.254 1.658 1.00 97.69 119 LEU A N 1
ATOM 851 C CA . LEU A 1 119 ? -5.502 5.814 1.541 1.00 97.69 119 LEU A CA 1
ATOM 852 C C . LEU A 1 119 ? -5.017 6.193 0.142 1.00 97.69 119 LEU A C 1
ATOM 854 O O . LEU A 1 119 ? -5.728 5.958 -0.837 1.00 97.69 119 LEU A O 1
ATOM 858 N N . THR A 1 120 ? -3.828 6.778 0.052 1.00 96.75 120 THR A N 1
ATOM 859 C CA . THR A 1 120 ? -3.168 7.116 -1.213 1.00 96.75 120 THR A CA 1
ATOM 860 C C . THR A 1 120 ? -1.726 6.631 -1.164 1.00 96.75 120 THR A C 1
ATOM 862 O O . THR A 1 120 ? -1.004 6.963 -0.225 1.00 96.75 120 THR A O 1
ATOM 865 N N . ALA A 1 121 ? -1.322 5.880 -2.185 1.00 96.81 121 ALA A N 1
ATOM 866 C CA . ALA A 1 121 ? 0.064 5.519 -2.447 1.00 96.81 121 ALA A CA 1
ATOM 867 C C . ALA A 1 121 ? 0.430 5.993 -3.855 1.00 96.81 121 ALA A C 1
ATOM 869 O O . ALA A 1 121 ? -0.052 5.442 -4.848 1.00 96.81 121 ALA A O 1
ATOM 870 N N . ASP A 1 122 ? 1.248 7.036 -3.930 1.00 95.06 122 ASP A N 1
ATOM 871 C CA . ASP A 1 122 ? 1.808 7.524 -5.182 1.00 95.06 122 ASP A CA 1
ATOM 872 C C . ASP A 1 122 ? 3.234 7.022 -5.331 1.00 95.06 122 ASP A C 1
ATOM 874 O O . ASP A 1 122 ? 4.043 7.153 -4.410 1.00 95.06 122 ASP A O 1
ATOM 878 N N . GLN A 1 123 ? 3.541 6.527 -6.523 1.00 95.38 123 GLN A N 1
ATOM 879 C CA . GLN A 1 123 ? 4.857 6.035 -6.887 1.00 95.38 123 GLN A CA 1
ATOM 880 C C . GLN A 1 123 ? 5.399 6.811 -8.082 1.00 95.38 123 GLN A C 1
ATOM 882 O O . GLN A 1 123 ? 4.682 7.050 -9.057 1.00 95.38 123 GLN A O 1
ATOM 887 N N . GLY A 1 124 ? 6.678 7.164 -8.019 1.00 92.69 124 GLY A N 1
ATOM 888 C CA . GLY A 1 124 ? 7.410 7.769 -9.119 1.00 92.69 124 GLY A CA 1
ATOM 889 C C . GLY A 1 124 ? 7.417 6.877 -10.368 1.00 92.69 124 GLY A C 1
ATOM 890 O O . GLY A 1 124 ? 7.108 5.686 -10.279 1.00 92.69 124 GLY A O 1
ATOM 891 N N . PRO A 1 125 ? 7.759 7.437 -11.538 1.00 92.06 125 PRO A N 1
ATOM 892 C CA . PRO A 1 125 ? 7.733 6.705 -12.800 1.00 92.06 125 PRO A CA 1
ATOM 893 C C . PRO A 1 125 ? 8.618 5.453 -12.807 1.00 92.06 125 PRO A C 1
ATOM 895 O O . PRO A 1 125 ? 9.641 5.382 -12.121 1.00 92.06 125 PRO A O 1
ATOM 898 N N . PHE A 1 126 ? 8.232 4.492 -13.642 1.00 93.69 126 PHE A N 1
ATOM 899 C CA . PHE A 1 126 ? 9.014 3.304 -13.952 1.00 93.69 126 PHE A CA 1
ATOM 900 C C . PHE A 1 126 ? 9.352 3.298 -15.439 1.00 93.69 126 PHE A C 1
ATOM 902 O O . PHE A 1 126 ? 8.448 3.397 -16.271 1.00 93.69 126 PHE A O 1
ATOM 909 N N . ASP A 1 127 ? 10.637 3.192 -15.755 1.00 91.94 127 ASP A N 1
ATOM 910 C CA . ASP A 1 127 ? 11.147 3.100 -17.115 1.00 91.94 127 ASP A CA 1
ATOM 911 C C . ASP A 1 127 ? 12.033 1.863 -17.249 1.00 91.94 127 ASP A C 1
ATOM 913 O O . ASP A 1 127 ? 13.102 1.770 -16.648 1.00 91.94 127 ASP A O 1
ATOM 917 N N . ASN A 1 128 ? 11.545 0.889 -18.011 1.00 91.44 128 ASN A N 1
ATOM 918 C CA . ASN A 1 128 ? 12.170 -0.419 -18.175 1.00 91.44 128 ASN A CA 1
ATOM 919 C C . ASN A 1 128 ? 12.465 -0.752 -19.636 1.00 91.44 128 ASN A C 1
ATOM 921 O O . ASN A 1 128 ? 12.670 -1.916 -19.973 1.00 91.44 128 ASN A O 1
ATOM 925 N N . VAL A 1 129 ? 12.437 0.241 -20.522 1.00 91.88 129 VAL A N 1
ATOM 926 C CA . VAL A 1 129 ? 12.657 0.028 -21.950 1.00 91.88 129 VAL A CA 1
ATOM 927 C C . VAL A 1 129 ? 13.767 0.953 -22.417 1.00 91.88 129 VAL A C 1
ATOM 929 O O . VAL A 1 129 ? 13.654 2.167 -22.304 1.00 91.88 129 VAL A O 1
ATOM 932 N N . ASP A 1 130 ? 14.844 0.380 -22.949 1.00 89.50 130 ASP A N 1
ATOM 933 C CA . ASP A 1 130 ? 15.960 1.166 -23.467 1.00 89.50 130 ASP A CA 1
ATOM 934 C C . ASP A 1 130 ? 15.610 1.863 -24.801 1.00 89.50 130 ASP A C 1
ATOM 936 O O . ASP A 1 130 ? 14.576 1.612 -25.431 1.00 89.50 130 ASP A O 1
ATOM 940 N N . ASP A 1 131 ? 16.519 2.707 -25.295 1.00 89.06 131 ASP A N 1
ATOM 941 C CA . ASP A 1 131 ? 16.371 3.393 -26.589 1.00 89.06 131 ASP A CA 1
ATOM 942 C C . ASP A 1 131 ? 16.223 2.432 -27.794 1.00 89.06 131 ASP A C 1
ATOM 944 O O . ASP A 1 131 ? 15.800 2.847 -28.880 1.00 89.06 131 ASP A O 1
ATOM 948 N N . ASN A 1 132 ? 16.583 1.151 -27.640 1.00 89.38 132 ASN A N 1
ATOM 949 C CA . ASN A 1 132 ? 16.432 0.110 -28.657 1.00 89.38 132 ASN A CA 1
ATOM 950 C C . ASN A 1 132 ? 15.095 -0.642 -28.539 1.00 89.38 132 ASN A C 1
ATOM 952 O O . ASN A 1 132 ? 14.773 -1.445 -29.422 1.00 89.38 132 ASN A O 1
ATOM 956 N N . GLY A 1 133 ? 14.282 -0.363 -27.523 1.00 89.44 133 GLY A N 1
ATOM 957 C CA . GLY A 1 133 ? 13.043 -1.085 -27.257 1.00 89.44 133 GLY A CA 1
ATOM 958 C C . GLY A 1 133 ? 13.260 -2.420 -26.541 1.00 89.44 133 GLY A C 1
ATOM 959 O O . GLY A 1 133 ? 12.390 -3.288 -26.618 1.00 89.44 133 GLY A O 1
ATOM 960 N N . ASP A 1 134 ? 14.418 -2.632 -25.922 1.00 90.81 134 ASP A N 1
ATOM 961 C CA . ASP A 1 134 ? 14.730 -3.820 -25.135 1.00 90.81 134 ASP A CA 1
ATOM 962 C C . ASP A 1 134 ? 14.400 -3.595 -23.649 1.00 90.81 134 ASP A C 1
ATOM 964 O O . ASP A 1 134 ? 14.589 -2.504 -23.114 1.00 90.81 134 ASP A O 1
ATOM 968 N N . LEU A 1 135 ? 13.917 -4.640 -22.969 1.00 90.62 135 LEU A N 1
ATOM 969 C CA . LEU A 1 135 ? 13.731 -4.642 -21.520 1.00 90.62 135 LEU A CA 1
ATOM 970 C C . LEU A 1 135 ? 15.081 -4.522 -20.808 1.00 90.62 135 LEU A C 1
ATOM 972 O O . LEU A 1 135 ? 16.010 -5.285 -21.091 1.00 90.62 135 LEU A O 1
ATOM 976 N N . ILE A 1 136 ? 15.154 -3.603 -19.848 1.00 90.25 136 ILE A N 1
ATOM 977 C CA . ILE A 1 136 ? 16.367 -3.331 -19.067 1.00 90.25 136 ILE A CA 1
ATOM 978 C C . ILE A 1 136 ? 16.478 -4.313 -17.890 1.00 90.25 136 ILE A C 1
ATOM 980 O O . ILE A 1 136 ? 17.515 -4.948 -17.672 1.00 90.25 136 ILE A O 1
ATOM 984 N N . ALA A 1 137 ? 15.400 -4.449 -17.120 1.00 88.81 137 ALA A N 1
ATOM 985 C CA . ALA A 1 137 ? 15.322 -5.257 -15.914 1.00 88.81 137 ALA A CA 1
ATOM 986 C C . ALA A 1 137 ? 15.240 -6.753 -16.230 1.00 88.81 137 ALA A C 1
ATOM 988 O O . ALA A 1 137 ? 14.541 -7.187 -17.145 1.00 88.81 137 ALA A O 1
ATOM 989 N N . SER A 1 138 ? 15.924 -7.559 -15.417 1.00 89.62 138 SER A N 1
ATOM 990 C CA . SER A 1 138 ? 15.831 -9.022 -15.465 1.00 89.62 138 SER A CA 1
ATOM 991 C C . SER A 1 138 ? 16.113 -9.660 -14.107 1.00 89.62 138 SER A C 1
ATOM 993 O O . SER A 1 138 ? 16.904 -9.158 -13.294 1.00 89.62 138 SER A O 1
ATOM 995 N N . GLY A 1 139 ? 15.521 -10.828 -13.878 1.00 90.88 139 GLY A N 1
ATOM 996 C CA . GLY A 1 139 ? 15.617 -11.569 -12.628 1.00 90.88 139 GLY A CA 1
ATOM 997 C C . GLY A 1 139 ? 14.863 -10.921 -11.467 1.00 90.88 139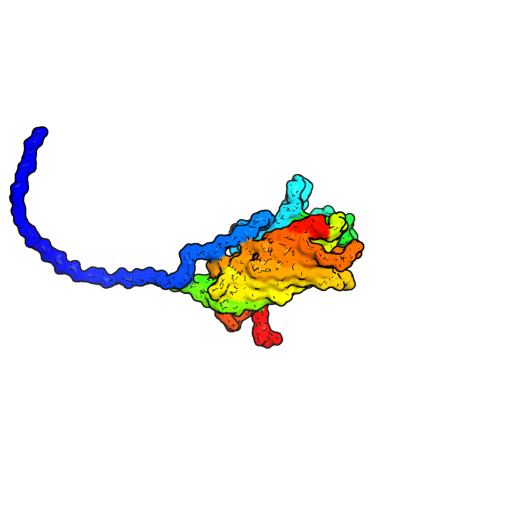 GLY A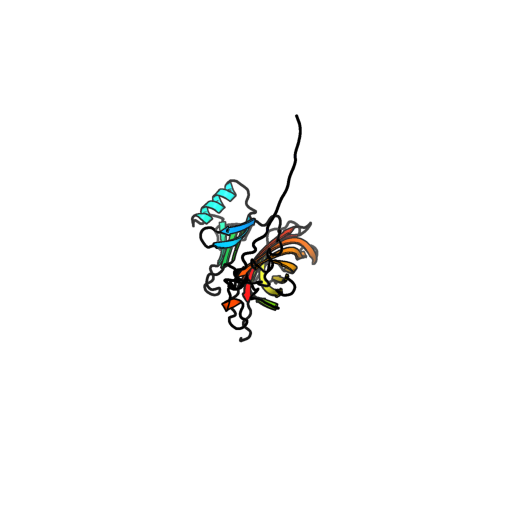 C 1
ATOM 998 O O . GLY A 1 139 ? 13.854 -10.241 -11.647 1.00 90.88 139 GLY A O 1
ATOM 999 N N . LYS A 1 140 ? 15.364 -11.175 -10.252 1.00 93.00 140 LYS A N 1
ATOM 1000 C CA . LYS A 1 140 ? 14.676 -10.851 -8.997 1.00 93.00 140 LYS A CA 1
ATOM 1001 C C . LYS A 1 140 ? 15.244 -9.624 -8.297 1.00 93.00 140 LYS A C 1
ATOM 1003 O O . LYS A 1 140 ? 16.457 -9.544 -8.101 1.00 93.00 140 LYS A O 1
ATOM 1008 N N . TYR A 1 141 ? 14.347 -8.764 -7.830 1.00 92.25 141 TYR A N 1
ATOM 1009 C CA . TYR A 1 141 ? 14.627 -7.602 -6.991 1.00 92.25 141 TYR A CA 1
ATOM 1010 C C . TYR A 1 141 ? 13.872 -7.756 -5.671 1.00 92.25 141 TYR A C 1
ATOM 1012 O O . TYR A 1 141 ? 12.719 -8.187 -5.657 1.00 92.25 141 TYR A O 1
ATOM 1020 N N . TYR A 1 142 ? 14.536 -7.436 -4.561 1.00 93.00 142 TYR A N 1
ATOM 1021 C CA . TYR A 1 142 ? 14.019 -7.659 -3.212 1.00 93.00 142 TYR A CA 1
ATOM 1022 C C . TYR A 1 142 ? 13.846 -6.326 -2.504 1.00 93.00 142 TYR A C 1
ATOM 1024 O O . TYR A 1 142 ? 14.800 -5.559 -2.396 1.00 93.00 142 TYR A O 1
ATOM 1032 N N . PHE A 1 143 ? 12.648 -6.085 -1.992 1.00 93.38 143 PHE A N 1
ATOM 1033 C CA . PHE A 1 143 ? 12.261 -4.863 -1.308 1.00 93.38 143 PHE A CA 1
ATOM 1034 C C . PHE A 1 143 ? 11.875 -5.174 0.128 1.00 93.38 143 PHE A C 1
ATOM 1036 O O . PHE A 1 143 ? 11.252 -6.209 0.394 1.00 93.38 143 PHE A O 1
ATOM 1043 N N . ARG A 1 144 ? 12.221 -4.253 1.030 1.00 93.81 144 ARG A N 1
ATOM 1044 C CA . ARG A 1 144 ? 11.764 -4.236 2.424 1.00 93.81 144 ARG A CA 1
ATOM 1045 C C . ARG A 1 144 ? 11.378 -2.827 2.834 1.00 93.81 144 ARG A C 1
ATOM 1047 O O . ARG A 1 144 ? 11.797 -1.845 2.220 1.00 93.81 144 ARG A O 1
ATOM 1054 N N . GLY A 1 145 ? 10.561 -2.729 3.868 1.00 93.56 145 GLY A N 1
ATOM 1055 C CA . GLY A 1 145 ? 10.050 -1.446 4.318 1.00 93.56 145 GLY A CA 1
ATOM 1056 C C . GLY A 1 145 ? 8.982 -1.607 5.378 1.00 93.56 145 GLY A C 1
ATOM 1057 O O . GLY A 1 145 ? 9.078 -2.487 6.224 1.00 93.56 145 GLY A O 1
ATOM 1058 N N . SER A 1 146 ? 7.960 -0.768 5.317 1.00 94.69 146 SER A N 1
ATOM 1059 C CA . SER A 1 146 ? 6.955 -0.637 6.365 1.00 94.69 146 SER A CA 1
ATOM 1060 C C . SER A 1 146 ? 5.548 -0.852 5.826 1.00 94.69 146 SER A C 1
ATOM 1062 O O . SER A 1 146 ? 5.275 -0.676 4.636 1.00 94.69 146 SER A O 1
ATOM 1064 N N . ALA A 1 147 ? 4.646 -1.221 6.727 1.00 96.44 147 ALA A N 1
ATOM 1065 C CA . ALA A 1 147 ? 3.234 -1.400 6.448 1.00 96.44 147 ALA A CA 1
ATOM 1066 C C . ALA A 1 147 ? 2.378 -0.886 7.611 1.00 96.44 147 ALA A C 1
ATOM 1068 O O . ALA A 1 147 ? 2.759 -0.975 8.781 1.00 96.44 147 ALA A O 1
ATOM 1069 N N . GLN A 1 148 ? 1.196 -0.369 7.283 1.00 97.38 148 GLN A N 1
ATOM 1070 C CA . GLN A 1 148 ? 0.131 -0.124 8.250 1.00 97.38 148 GLN A CA 1
ATOM 1071 C C . GLN A 1 148 ? -1.173 -0.753 7.777 1.00 97.38 148 GLN A C 1
ATOM 1073 O O . GLN A 1 148 ? -1.527 -0.679 6.598 1.00 97.38 148 GLN A O 1
ATOM 1078 N N . VAL A 1 149 ? -1.894 -1.357 8.716 1.00 97.94 149 VAL A N 1
ATOM 1079 C CA . VAL A 1 149 ? -3.160 -2.050 8.483 1.00 97.94 149 VAL A CA 1
ATOM 1080 C C . VAL A 1 149 ? -4.215 -1.461 9.404 1.00 97.94 149 VAL A C 1
ATOM 1082 O O . VAL A 1 149 ? -3.987 -1.301 10.595 1.00 97.94 149 VAL A O 1
ATOM 1085 N N . TYR A 1 150 ? -5.384 -1.148 8.865 1.00 97.75 150 TYR A N 1
ATOM 1086 C CA . TYR A 1 150 ? -6.523 -0.647 9.623 1.00 97.75 150 TYR A CA 1
ATOM 1087 C C . TYR A 1 150 ? -7.641 -1.666 9.494 1.00 97.75 150 TYR A C 1
ATOM 1089 O O . TYR A 1 150 ? -8.181 -1.841 8.399 1.00 97.75 150 TYR A O 1
ATOM 1097 N N . ALA A 1 151 ? -7.952 -2.358 10.586 1.00 97.19 151 ALA A N 1
ATOM 1098 C CA . ALA A 1 151 ? -8.795 -3.546 10.553 1.00 97.19 151 ALA A CA 1
ATOM 1099 C C . ALA A 1 151 ? -9.862 -3.538 11.647 1.00 97.19 151 ALA A C 1
ATOM 1101 O O . ALA A 1 151 ? -9.614 -3.109 12.771 1.00 97.19 151 ALA A O 1
ATOM 1102 N N . SER A 1 152 ? -11.041 -4.060 11.328 1.00 96.38 152 SER A N 1
ATOM 1103 C CA . SER A 1 152 ? -12.061 -4.439 12.306 1.00 96.38 152 SER A CA 1
ATOM 1104 C C . SER A 1 152 ? -12.180 -5.958 12.316 1.00 96.38 152 SER A C 1
ATOM 1106 O O . SER A 1 152 ? -12.260 -6.588 11.260 1.00 96.38 152 SER A O 1
ATOM 1108 N N . VAL A 1 153 ? -12.182 -6.543 13.515 1.00 96.00 153 VAL A N 1
ATOM 1109 C CA . VAL A 1 153 ? -12.334 -7.987 13.726 1.00 96.00 153 VAL A CA 1
ATOM 1110 C C . VAL A 1 153 ? -13.613 -8.246 14.511 1.00 96.00 153 VAL A C 1
ATOM 1112 O O . VAL A 1 153 ? -13.867 -7.587 15.518 1.00 96.00 153 VAL A O 1
ATOM 1115 N N . ASP A 1 154 ? -14.420 -9.202 14.054 1.00 94.06 154 ASP A N 1
ATOM 1116 C CA . ASP A 1 154 ? -15.706 -9.600 14.645 1.00 94.06 154 ASP A CA 1
ATOM 1117 C C . ASP A 1 154 ? -16.692 -8.428 14.847 1.00 94.06 154 ASP A C 1
ATOM 1119 O O . ASP A 1 154 ? -17.478 -8.407 15.797 1.00 94.06 154 ASP A O 1
ATOM 1123 N N . GLY A 1 155 ? -16.638 -7.424 13.963 1.00 90.56 155 GLY A N 1
ATOM 1124 C CA . GLY A 1 155 ? -17.454 -6.208 14.056 1.00 90.56 155 GLY A CA 1
ATOM 1125 C C . GLY A 1 155 ? -17.092 -5.292 15.231 1.00 90.56 155 GLY A C 1
ATOM 1126 O O . GLY A 1 155 ? -17.909 -4.458 15.625 1.00 90.56 155 GLY A O 1
ATOM 1127 N N . GLY A 1 156 ? -15.905 -5.471 15.818 1.00 93.06 156 GLY A N 1
ATOM 1128 C CA . GLY A 1 156 ? -15.363 -4.605 16.859 1.00 93.06 156 GLY A CA 1
ATOM 1129 C C . GLY A 1 156 ? -14.875 -3.254 16.333 1.00 93.06 156 GLY A C 1
ATOM 1130 O O . GLY A 1 156 ? -14.959 -2.949 15.141 1.00 93.06 156 GLY A O 1
ATOM 1131 N N . ASP A 1 157 ? -14.333 -2.447 17.242 1.00 94.12 157 ASP A N 1
ATOM 1132 C CA . ASP A 1 157 ? -13.727 -1.164 16.892 1.00 94.12 157 ASP A CA 1
ATOM 1133 C C . ASP A 1 157 ? -12.523 -1.348 15.951 1.00 94.12 157 ASP A C 1
ATOM 1135 O O . ASP A 1 157 ? -11.881 -2.406 15.922 1.00 94.12 157 ASP A O 1
ATOM 1139 N N . LEU A 1 158 ? -12.224 -0.300 15.180 1.00 95.88 158 LEU A N 1
ATOM 1140 C CA . LEU A 1 158 ? -11.066 -0.265 14.294 1.00 95.88 158 LEU A CA 1
ATOM 1141 C C . LEU A 1 158 ? -9.770 -0.341 15.116 1.00 95.88 158 LEU A C 1
ATOM 1143 O O . LEU A 1 158 ? -9.569 0.429 16.052 1.00 95.88 158 LEU A O 1
ATOM 1147 N N . GLN A 1 159 ? -8.883 -1.246 14.722 1.00 95.88 159 GLN A N 1
ATOM 1148 C CA . GLN A 1 159 ? -7.546 -1.435 15.276 1.00 95.88 159 GLN A CA 1
ATOM 1149 C C . GLN A 1 159 ? -6.500 -1.039 14.235 1.00 95.88 159 GLN A C 1
ATOM 1151 O O . GLN A 1 159 ? -6.710 -1.213 13.030 1.00 95.88 159 GLN A O 1
ATOM 1156 N N . VAL A 1 160 ? -5.370 -0.513 14.706 1.00 96.31 160 VAL A N 1
ATOM 1157 C CA . VAL A 1 160 ? -4.238 -0.129 13.859 1.00 96.31 160 VAL A CA 1
ATOM 1158 C C . VAL A 1 160 ? -3.123 -1.147 14.043 1.00 96.31 160 VAL A C 1
ATOM 1160 O O . VAL A 1 160 ? -2.647 -1.350 15.151 1.00 96.31 160 VAL A O 1
ATOM 1163 N N . GLY A 1 161 ? -2.702 -1.792 12.965 1.00 96.62 161 GLY A N 1
ATOM 1164 C CA . GLY A 1 161 ? -1.504 -2.616 12.913 1.00 96.62 161 GLY A CA 1
ATOM 1165 C C . GLY A 1 161 ? -0.367 -1.805 12.312 1.00 96.62 161 GLY A C 1
ATOM 1166 O O . GLY A 1 161 ? -0.529 -1.229 11.237 1.00 96.62 161 GLY A O 1
ATOM 1167 N N . VAL A 1 162 ? 0.779 -1.772 12.983 1.00 96.31 162 VAL A N 1
ATOM 1168 C CA . VAL A 1 162 ? 2.008 -1.139 12.491 1.00 96.31 162 VAL A CA 1
ATOM 1169 C C . VAL A 1 162 ? 3.069 -2.217 12.388 1.00 96.31 162 VAL A C 1
ATOM 1171 O O . VAL A 1 162 ? 3.322 -2.925 13.358 1.00 96.31 162 VAL A O 1
ATOM 1174 N N . GLY A 1 163 ? 3.683 -2.358 11.220 1.00 95.31 163 GLY A N 1
ATOM 1175 C CA . GLY A 1 163 ? 4.703 -3.371 11.013 1.00 95.31 163 GLY A CA 1
ATOM 1176 C C . GLY A 1 163 ? 5.459 -3.192 9.712 1.00 95.31 163 GLY A C 1
ATOM 1177 O O . GLY A 1 163 ? 5.681 -2.069 9.252 1.00 95.31 163 GLY A O 1
ATOM 1178 N N . ASP A 1 164 ? 5.850 -4.315 9.127 1.00 95.56 164 ASP A N 1
ATOM 1179 C CA . ASP A 1 164 ? 6.874 -4.360 8.099 1.00 95.56 164 ASP A CA 1
ATOM 1180 C C . ASP A 1 164 ? 6.329 -4.904 6.776 1.00 95.56 164 ASP A C 1
ATOM 1182 O O . ASP A 1 164 ? 5.548 -5.862 6.718 1.00 95.56 164 ASP A O 1
ATOM 1186 N N . LEU A 1 165 ? 6.808 -4.293 5.689 1.00 96.19 165 LEU A N 1
ATOM 1187 C CA . LEU A 1 165 ? 6.923 -4.973 4.407 1.00 96.19 165 LEU A CA 1
ATOM 1188 C C . LEU A 1 165 ? 8.087 -5.940 4.571 1.00 96.19 165 LEU A C 1
ATOM 1190 O O . LEU A 1 165 ? 9.242 -5.588 4.307 1.00 96.19 165 LEU A O 1
ATOM 1194 N N . GLU A 1 166 ? 7.767 -7.131 5.074 1.00 95.00 166 GLU A N 1
ATOM 1195 C CA . GLU A 1 166 ? 8.755 -8.154 5.357 1.00 95.00 166 GLU A CA 1
ATOM 1196 C C . GLU A 1 166 ? 9.483 -8.482 4.078 1.00 95.00 166 GLU A C 1
ATOM 1198 O O . GLU A 1 166 ? 10.680 -8.286 4.000 1.00 95.00 166 GLU A O 1
ATOM 1203 N N . ASN A 1 167 ? 8.796 -8.922 3.034 1.00 93.88 167 ASN A N 1
ATOM 1204 C CA . ASN A 1 167 ? 9.477 -9.273 1.802 1.00 93.88 167 ASN A CA 1
ATOM 1205 C C . ASN A 1 167 ? 8.593 -8.973 0.606 1.00 93.88 167 ASN A C 1
ATOM 1207 O O . ASN A 1 167 ? 7.495 -9.511 0.504 1.00 93.88 167 ASN A O 1
ATOM 1211 N N . LEU A 1 168 ? 9.106 -8.183 -0.330 1.00 97.19 168 LEU A N 1
ATOM 1212 C CA . LEU A 1 168 ? 8.523 -8.066 -1.655 1.00 97.19 168 LEU A CA 1
ATOM 1213 C C . LEU A 1 168 ? 9.561 -8.453 -2.696 1.00 97.19 168 LEU A C 1
ATOM 1215 O O . LEU A 1 168 ? 10.658 -7.904 -2.738 1.00 97.19 168 LEU A O 1
ATOM 1219 N N . VAL A 1 169 ? 9.220 -9.450 -3.506 1.00 97.06 169 VAL A N 1
ATOM 1220 C CA . VAL A 1 169 ? 10.086 -9.989 -4.555 1.00 97.06 169 VAL A CA 1
ATOM 1221 C C . VAL A 1 169 ? 9.450 -9.681 -5.891 1.00 97.06 169 VAL A C 1
ATOM 1223 O O . VAL A 1 169 ? 8.434 -10.280 -6.226 1.00 97.06 169 VAL A O 1
ATOM 1226 N N . VAL A 1 170 ? 10.061 -8.776 -6.644 1.00 96.81 170 VAL A N 1
ATOM 1227 C CA . VAL A 1 170 ? 9.707 -8.516 -8.040 1.00 96.81 170 VAL A CA 1
ATOM 1228 C C . VAL A 1 170 ? 10.530 -9.457 -8.904 1.00 96.81 170 VAL A C 1
ATOM 1230 O O . VAL A 1 170 ? 11.758 -9.391 -8.873 1.00 96.81 170 VAL A O 1
ATOM 1233 N N . ASP A 1 171 ? 9.875 -10.339 -9.650 1.00 96.25 171 ASP A N 1
ATOM 1234 C CA . ASP A 1 171 ? 10.511 -11.214 -10.633 1.00 96.25 171 ASP A CA 1
ATOM 1235 C C . ASP A 1 171 ? 10.103 -10.762 -12.039 1.00 96.25 171 ASP A C 1
ATOM 1237 O O . ASP A 1 171 ? 8.980 -11.003 -12.487 1.00 96.25 171 ASP A O 1
ATOM 1241 N N . PHE A 1 172 ? 11.022 -10.075 -12.721 1.00 94.25 172 PHE A N 1
ATOM 1242 C CA . PHE A 1 172 ? 10.806 -9.596 -14.087 1.00 94.25 172 PHE A CA 1
ATOM 1243 C C . PHE A 1 172 ? 10.813 -10.731 -15.114 1.00 94.25 172 PHE A C 1
ATOM 1245 O O . PHE A 1 172 ? 10.233 -10.571 -16.183 1.00 94.25 172 PHE A O 1
ATOM 1252 N N . ASP A 1 173 ? 11.434 -11.873 -14.800 1.00 93.81 173 ASP A N 1
ATOM 1253 C CA . ASP A 1 173 ? 11.511 -13.003 -15.728 1.00 93.81 173 ASP A CA 1
ATOM 1254 C C . ASP A 1 173 ? 10.204 -13.810 -15.728 1.00 93.81 173 ASP A C 1
ATOM 1256 O O . ASP A 1 173 ? 9.820 -14.365 -16.760 1.00 93.81 173 ASP A O 1
ATOM 1260 N N . SER A 1 174 ? 9.527 -13.900 -14.577 1.00 96.12 174 SER A N 1
ATOM 1261 C CA . SER A 1 174 ? 8.216 -14.555 -14.457 1.00 96.12 174 SER A CA 1
ATOM 1262 C C . SER A 1 174 ? 7.024 -13.601 -14.492 1.00 96.12 174 SER A C 1
ATOM 1264 O O . SER A 1 174 ? 5.894 -14.082 -14.489 1.00 96.12 174 SER A O 1
ATOM 1266 N N . GLU A 1 175 ? 7.259 -12.288 -14.540 1.00 97.06 175 GLU A N 1
ATOM 1267 C CA . GLU A 1 175 ? 6.228 -11.243 -14.492 1.00 97.06 175 GLU A CA 1
ATOM 1268 C C . GLU A 1 175 ? 5.317 -11.358 -13.25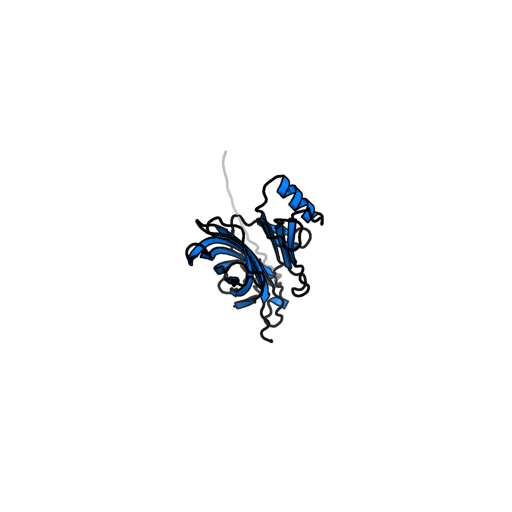6 1.00 97.06 175 GLU A C 1
ATOM 1270 O O . GLU A 1 175 ? 4.091 -11.246 -13.334 1.00 97.06 175 GLU A O 1
ATOM 1275 N N . THR A 1 176 ? 5.920 -11.571 -12.085 1.00 98.38 176 THR A N 1
ATOM 1276 C CA . THR A 1 176 ? 5.185 -11.741 -10.822 1.00 98.38 176 THR A CA 1
ATOM 1277 C C . THR A 1 176 ? 5.804 -10.956 -9.678 1.00 98.38 176 THR A C 1
ATOM 1279 O O . THR A 1 176 ? 7.022 -10.783 -9.615 1.00 98.38 176 THR A O 1
ATOM 1282 N N . VAL A 1 177 ? 4.969 -10.572 -8.716 1.00 98.69 177 VAL A N 1
ATOM 1283 C CA . VAL A 1 177 ? 5.387 -10.044 -7.418 1.00 98.69 177 VAL A CA 1
ATOM 1284 C C . VAL A 1 177 ? 4.905 -10.968 -6.307 1.00 98.69 177 VAL A C 1
ATOM 1286 O O . VAL A 1 177 ? 3.711 -11.227 -6.190 1.00 98.69 177 VAL A O 1
ATOM 1289 N N . THR A 1 178 ? 5.821 -11.438 -5.462 1.00 98.38 178 THR A N 1
ATOM 1290 C CA . THR A 1 178 ? 5.469 -12.089 -4.191 1.00 98.38 178 THR A CA 1
ATOM 1291 C C . THR A 1 178 ? 5.561 -11.068 -3.068 1.00 98.38 178 THR A C 1
ATOM 1293 O O . THR A 1 178 ? 6.574 -10.378 -2.972 1.00 98.38 178 THR A O 1
ATOM 1296 N N . ILE A 1 179 ? 4.553 -10.995 -2.202 1.00 98.06 179 ILE A N 1
ATOM 1297 C CA . ILE A 1 179 ? 4.501 -10.055 -1.077 1.00 98.06 179 ILE A CA 1
ATOM 1298 C C . ILE A 1 179 ? 4.228 -10.779 0.247 1.00 98.06 179 ILE A C 1
ATOM 1300 O O . ILE A 1 179 ? 3.429 -11.713 0.292 1.00 98.06 179 ILE A O 1
ATOM 1304 N N . ASP A 1 180 ? 4.903 -10.338 1.308 1.00 97.75 180 ASP A N 1
ATOM 1305 C CA . ASP A 1 180 ? 4.695 -10.712 2.712 1.00 97.75 180 ASP A CA 1
ATOM 1306 C C . ASP A 1 180 ? 4.642 -9.419 3.542 1.00 97.75 180 ASP A C 1
ATOM 1308 O O . ASP A 1 180 ? 5.625 -8.672 3.591 1.00 97.75 180 ASP A O 1
ATOM 1312 N N . LEU A 1 181 ? 3.480 -9.134 4.137 1.00 97.75 181 LEU A N 1
ATOM 1313 C CA . LEU A 1 181 ? 3.256 -8.028 5.070 1.00 97.75 181 LEU A CA 1
ATOM 1314 C C . LEU A 1 181 ? 2.900 -8.592 6.437 1.00 97.75 181 LEU A C 1
ATOM 1316 O O . LEU A 1 181 ? 2.031 -9.466 6.537 1.00 97.75 181 LEU A O 1
ATOM 1320 N N . ARG A 1 182 ? 3.499 -8.039 7.494 1.00 97.56 182 ARG A N 1
ATOM 1321 C CA . ARG A 1 182 ? 3.208 -8.459 8.867 1.00 97.56 182 ARG A CA 1
ATOM 1322 C C . ARG A 1 182 ? 3.066 -7.271 9.790 1.00 97.56 182 ARG A C 1
ATOM 1324 O O . ARG A 1 182 ? 3.900 -6.372 9.780 1.00 97.56 182 ARG A O 1
ATOM 1331 N N . THR A 1 183 ? 2.052 -7.312 10.645 1.00 97.00 183 THR A N 1
ATOM 1332 C CA . THR A 1 183 ? 1.971 -6.434 11.816 1.00 97.00 183 THR A CA 1
ATOM 1333 C C . THR A 1 183 ? 2.033 -7.305 13.066 1.00 97.00 183 THR A C 1
ATOM 1335 O O . THR A 1 183 ? 1.227 -8.227 13.184 1.00 97.00 183 THR A O 1
ATOM 1338 N N . PRO A 1 184 ? 2.983 -7.096 13.991 1.00 95.62 184 PRO A N 1
ATOM 1339 C CA . PRO A 1 184 ? 2.958 -7.767 15.286 1.00 95.62 184 PRO A CA 1
ATOM 1340 C C . PRO A 1 184 ? 1.867 -7.168 16.183 1.00 95.62 184 PRO A C 1
ATOM 1342 O O . PRO A 1 184 ? 1.537 -5.993 16.060 1.00 95.62 184 PRO A O 1
ATOM 1345 N N . TYR A 1 185 ? 1.344 -7.941 17.137 1.00 94.62 185 TYR A N 1
ATOM 1346 C CA . TYR A 1 185 ? 0.590 -7.362 18.254 1.00 94.62 185 TYR A CA 1
ATOM 1347 C C . TYR A 1 185 ? 1.575 -6.793 19.284 1.00 94.62 185 TYR A C 1
ATOM 1349 O O . TYR A 1 185 ? 2.186 -7.546 20.047 1.00 94.62 185 TYR A O 1
ATOM 1357 N N . ASP A 1 186 ? 1.734 -5.472 19.283 1.00 94.31 186 ASP A N 1
ATOM 1358 C CA . ASP A 1 186 ? 2.637 -4.730 20.162 1.00 94.31 186 ASP A CA 1
ATOM 1359 C C . ASP A 1 186 ? 2.057 -3.341 20.505 1.00 94.31 186 ASP A C 1
ATOM 1361 O O . ASP A 1 186 ? 2.469 -2.320 19.938 1.00 94.31 186 ASP A O 1
ATOM 1365 N N . PRO A 1 187 ? 1.075 -3.279 21.427 1.00 90.56 187 PRO A N 1
ATOM 1366 C CA . PRO A 1 187 ? 0.395 -2.029 21.771 1.00 90.56 187 PRO A CA 1
ATOM 1367 C C . PRO A 1 187 ? 1.329 -0.963 22.357 1.00 90.56 187 PRO A C 1
ATOM 1369 O O . PRO A 1 187 ? 1.073 0.231 22.208 1.00 90.56 187 PRO A O 1
ATOM 1372 N N . ASP A 1 188 ? 2.440 -1.369 22.983 1.00 90.19 188 ASP A N 1
ATOM 1373 C CA . ASP A 1 188 ? 3.435 -0.440 23.535 1.00 90.19 188 ASP A CA 1
ATOM 1374 C C . ASP A 1 188 ? 4.159 0.351 22.426 1.00 90.19 188 ASP A C 1
ATOM 1376 O O . ASP A 1 188 ? 4.680 1.439 22.683 1.00 90.19 188 ASP A O 1
ATOM 1380 N N . ASN A 1 189 ? 4.150 -0.163 21.190 1.00 86.88 189 ASN A N 1
ATOM 1381 C CA . ASN A 1 189 ? 4.694 0.480 19.993 1.00 86.88 189 ASN A CA 1
ATOM 1382 C C . ASN A 1 189 ? 3.605 0.888 18.980 1.00 86.88 189 ASN A C 1
ATOM 1384 O O . ASN A 1 189 ? 3.914 1.202 17.831 1.00 86.88 189 ASN A O 1
ATOM 1388 N N . GLY A 1 190 ? 2.337 0.930 19.407 1.00 86.94 190 GLY A N 1
ATOM 1389 C CA . GLY A 1 190 ? 1.218 1.431 18.604 1.00 86.94 190 GLY A CA 1
ATOM 1390 C C . GLY A 1 190 ? 0.642 0.443 17.586 1.00 86.94 190 GLY A C 1
ATOM 1391 O O . GLY A 1 190 ? -0.063 0.876 16.678 1.00 86.94 190 GLY A O 1
ATOM 1392 N N . SER A 1 191 ? 0.939 -0.855 17.716 1.00 93.69 191 SER A N 1
ATOM 1393 C CA . SER A 1 191 ? 0.327 -1.910 16.903 1.00 93.69 191 SER A CA 1
ATOM 1394 C C . SER A 1 191 ? -0.657 -2.733 17.736 1.00 93.69 191 SER A C 1
ATOM 1396 O O . SER A 1 191 ? -0.272 -3.599 18.521 1.00 93.69 191 SER A O 1
ATOM 1398 N N . ASP A 1 192 ? -1.943 -2.476 17.547 1.00 94.25 192 ASP A N 1
ATOM 1399 C CA . ASP A 1 192 ? -3.047 -3.075 18.298 1.00 94.25 192 ASP A CA 1
ATOM 1400 C C . ASP A 1 192 ? -3.548 -4.396 17.700 1.00 94.25 192 ASP A C 1
ATOM 1402 O O . ASP A 1 192 ? -4.410 -5.048 18.287 1.00 94.25 192 ASP A O 1
ATOM 1406 N N . ILE A 1 193 ? -3.032 -4.811 16.538 1.00 95.06 193 ILE A N 1
ATOM 1407 C CA . ILE A 1 193 ? -3.496 -6.015 15.844 1.00 95.06 193 ILE A CA 1
ATOM 1408 C C . ILE A 1 193 ? -2.356 -6.784 15.171 1.00 95.06 193 ILE A C 1
ATOM 1410 O O . ILE A 1 193 ? -1.522 -6.225 14.456 1.00 95.06 193 ILE A O 1
ATOM 1414 N N . GLU A 1 194 ? -2.359 -8.105 15.375 1.00 96.44 194 GLU A N 1
ATOM 1415 C CA . GLU A 1 194 ? -1.515 -9.033 14.622 1.00 96.44 194 GLU A CA 1
ATOM 1416 C C . GLU A 1 194 ? -2.158 -9.347 13.269 1.00 96.44 194 GLU A C 1
ATOM 1418 O O . GLU A 1 194 ? -3.307 -9.805 13.222 1.00 96.44 194 GLU A O 1
ATOM 1423 N N . THR A 1 195 ? -1.426 -9.135 12.176 1.00 97.88 195 THR A N 1
ATOM 1424 C CA . THR A 1 195 ? -1.883 -9.484 10.828 1.00 97.88 195 THR A CA 1
ATOM 1425 C C . THR A 1 195 ? -0.771 -10.092 9.983 1.00 97.88 195 THR A C 1
ATOM 1427 O O . THR A 1 195 ? 0.407 -9.786 10.170 1.00 97.88 195 THR A O 1
ATOM 1430 N N . GLU A 1 196 ? -1.159 -10.952 9.043 1.00 98.25 196 GLU A N 1
ATOM 1431 C CA . GLU A 1 196 ? -0.275 -11.523 8.025 1.00 98.25 196 GLU A CA 1
ATOM 1432 C C . GLU A 1 196 ? -0.998 -11.511 6.674 1.00 98.25 196 GLU A C 1
ATOM 1434 O O . GLU A 1 196 ? -2.097 -12.067 6.554 1.00 98.25 196 GLU A O 1
ATOM 1439 N N . LEU A 1 197 ? -0.385 -10.883 5.668 1.00 98.44 197 LEU A N 1
ATOM 1440 C CA . LEU A 1 197 ? -0.811 -10.923 4.268 1.00 98.44 197 LEU A CA 1
ATOM 1441 C C . LEU A 1 197 ? 0.302 -11.548 3.445 1.00 98.44 197 LEU A C 1
ATOM 1443 O O . LEU A 1 197 ? 1.421 -11.043 3.430 1.00 98.44 197 LEU A O 1
ATOM 1447 N N . THR A 1 198 ? -0.025 -12.613 2.717 1.00 95.00 198 THR A N 1
ATOM 1448 C CA . THR A 1 198 ? 0.879 -13.197 1.724 1.00 95.00 198 THR A CA 1
ATOM 1449 C C . THR A 1 198 ? 0.156 -13.365 0.398 1.00 95.00 198 THR A C 1
ATOM 1451 O O . THR A 1 198 ? -1.003 -13.784 0.369 1.00 95.00 198 THR A O 1
ATOM 1454 N N . ALA A 1 199 ? 0.822 -13.014 -0.701 1.00 96.62 199 ALA A N 1
ATOM 1455 C CA . ALA A 1 199 ? 0.257 -13.165 -2.037 1.00 96.62 199 ALA A CA 1
ATOM 1456 C C . ALA A 1 199 ? 1.336 -13.281 -3.118 1.00 96.62 199 ALA A C 1
ATOM 1458 O O . ALA A 1 199 ? 2.474 -12.847 -2.936 1.00 96.62 199 ALA A O 1
ATOM 1459 N N . GLU A 1 200 ? 0.946 -13.848 -4.255 1.00 98.25 200 GLU A N 1
ATOM 1460 C CA . GLU A 1 200 ? 1.681 -13.797 -5.516 1.00 98.25 200 GLU A CA 1
ATOM 1461 C C . GLU A 1 200 ? 0.744 -13.184 -6.556 1.00 98.25 200 GLU A C 1
ATOM 1463 O O . GLU A 1 200 ? -0.340 -13.716 -6.795 1.00 98.25 200 GLU A O 1
ATOM 1468 N N . VAL A 1 201 ? 1.137 -12.048 -7.128 1.00 98.56 201 VAL A N 1
ATOM 1469 C CA . VAL A 1 201 ? 0.298 -11.257 -8.035 1.00 98.56 201 VAL A CA 1
ATOM 1470 C C . VAL A 1 201 ? 1.018 -10.975 -9.358 1.00 98.56 201 VAL A C 1
ATOM 1472 O O . VAL A 1 201 ? 2.251 -10.912 -9.378 1.00 98.56 201 VAL A O 1
ATOM 1475 N N . PRO A 1 202 ? 0.283 -10.791 -10.469 1.00 98.56 202 PRO A N 1
ATOM 1476 C CA . PRO A 1 202 ? 0.865 -10.380 -11.742 1.00 98.56 202 PRO A CA 1
ATOM 1477 C C . PRO A 1 202 ? 1.606 -9.038 -11.671 1.00 98.56 202 PRO A C 1
ATOM 1479 O O . PRO A 1 202 ? 1.225 -8.134 -10.923 1.00 98.56 202 PRO A O 1
ATOM 1482 N N . LEU A 1 203 ? 2.635 -8.906 -12.509 1.00 98.50 203 LEU A N 1
ATOM 1483 C CA . LEU A 1 203 ? 3.412 -7.689 -12.733 1.00 98.50 203 LEU A CA 1
ATOM 1484 C C . LEU A 1 203 ? 3.269 -7.237 -14.186 1.00 98.50 203 LEU A C 1
ATOM 1486 O O . LEU A 1 203 ? 3.494 -8.001 -15.120 1.00 98.50 203 LEU A O 1
ATOM 1490 N N . ASN A 1 204 ? 3.001 -5.954 -14.387 1.00 97.75 204 ASN A N 1
ATOM 1491 C CA . ASN A 1 204 ? 3.224 -5.300 -15.662 1.00 97.75 204 ASN A CA 1
ATOM 1492 C C . ASN A 1 204 ? 4.684 -4.840 -15.739 1.00 97.75 204 ASN A C 1
ATOM 1494 O O . ASN A 1 204 ? 5.057 -3.815 -15.168 1.00 97.75 204 ASN A O 1
ATOM 1498 N N . VAL A 1 205 ? 5.511 -5.585 -16.471 1.00 95.88 205 VAL A N 1
ATOM 1499 C CA . VAL A 1 205 ? 6.945 -5.283 -16.613 1.00 95.88 205 VAL A CA 1
ATOM 1500 C C . VAL A 1 205 ? 7.241 -3.996 -17.382 1.00 95.88 205 VAL A C 1
ATOM 1502 O O . VAL A 1 205 ? 8.374 -3.533 -17.336 1.00 95.88 205 VAL A O 1
ATOM 1505 N N . LEU A 1 206 ? 6.267 -3.407 -18.082 1.00 94.50 206 LEU A N 1
ATOM 1506 C CA . LEU A 1 206 ? 6.455 -2.126 -18.768 1.00 94.50 206 LEU A CA 1
ATOM 1507 C C . LEU A 1 206 ? 6.161 -0.938 -17.855 1.00 94.50 206 LEU A C 1
ATOM 1509 O O . LEU A 1 206 ? 6.825 0.084 -17.963 1.00 94.50 206 LEU A O 1
ATOM 1513 N N . THR A 1 207 ? 5.163 -1.052 -16.974 1.00 94.56 207 THR A N 1
ATOM 1514 C CA . THR A 1 207 ? 4.705 0.071 -16.137 1.00 94.56 207 THR A CA 1
ATOM 1515 C C . THR A 1 207 ? 5.125 -0.038 -14.677 1.00 94.56 207 THR A C 1
ATOM 1517 O O . THR A 1 207 ? 4.924 0.908 -13.922 1.00 94.56 207 THR A O 1
ATOM 1520 N N . GLY A 1 208 ? 5.648 -1.191 -14.247 1.00 96.06 208 GLY A N 1
ATOM 1521 C CA . GLY A 1 208 ? 5.995 -1.449 -12.849 1.00 96.06 208 GLY A CA 1
ATOM 1522 C C . GLY A 1 208 ? 4.774 -1.624 -11.941 1.00 96.06 208 GLY A C 1
ATOM 1523 O O . GLY A 1 208 ? 4.901 -1.729 -10.724 1.00 96.06 208 GLY A O 1
ATOM 1524 N N . THR A 1 209 ? 3.571 -1.650 -12.510 1.00 98.12 209 THR A N 1
ATOM 1525 C CA . THR A 1 209 ? 2.338 -1.881 -11.760 1.00 98.12 209 THR A CA 1
ATOM 1526 C C . THR A 1 209 ? 2.195 -3.363 -11.455 1.00 98.12 209 THR A C 1
ATOM 1528 O O . THR A 1 209 ? 2.376 -4.195 -12.338 1.00 98.12 209 THR A O 1
ATOM 1531 N N . PHE A 1 210 ? 1.801 -3.702 -10.236 1.00 98.62 210 PHE A N 1
ATOM 1532 C CA . PHE A 1 210 ? 1.457 -5.065 -9.845 1.00 98.62 210 PHE A CA 1
ATOM 1533 C C . PHE A 1 210 ? 0.183 -5.073 -9.007 1.00 98.62 210 PHE A C 1
ATOM 1535 O O . PHE A 1 210 ? -0.161 -4.080 -8.359 1.00 98.62 210 PHE A O 1
ATOM 1542 N N . GLY A 1 211 ? -0.537 -6.188 -9.017 1.00 98.56 211 GLY A N 1
ATOM 1543 C CA . GLY A 1 211 ? -1.762 -6.292 -8.235 1.00 98.56 211 GLY A CA 1
ATOM 1544 C C . GLY A 1 211 ? -2.645 -7.471 -8.597 1.00 98.56 211 GLY A C 1
ATOM 1545 O O . GLY A 1 211 ? -2.449 -8.109 -9.628 1.00 98.56 211 GLY A O 1
ATOM 1546 N N . GLY A 1 212 ? -3.599 -7.747 -7.716 1.00 98.31 212 GLY A N 1
ATOM 1547 C CA . GLY A 1 212 ? -4.574 -8.824 -7.832 1.00 98.31 212 GLY A CA 1
ATOM 1548 C C . GLY A 1 212 ? -5.037 -9.324 -6.465 1.00 98.31 212 GLY A C 1
ATOM 1549 O O . GLY A 1 212 ? -4.863 -8.640 -5.449 1.00 98.31 212 GLY A O 1
ATOM 1550 N N . ASP A 1 213 ? -5.576 -10.544 -6.459 1.00 97.88 213 ASP A N 1
ATOM 1551 C CA . ASP A 1 213 ? -6.145 -11.189 -5.278 1.00 97.88 213 ASP A CA 1
ATOM 1552 C C . ASP A 1 213 ? -5.130 -11.340 -4.135 1.00 97.88 213 ASP A C 1
ATOM 1554 O O . ASP A 1 213 ? -4.019 -11.854 -4.302 1.00 97.88 213 ASP A O 1
ATOM 1558 N N . VAL A 1 214 ? -5.559 -10.981 -2.927 1.00 98.12 214 VAL A N 1
ATOM 1559 C CA . VAL A 1 214 ? -4.802 -11.166 -1.687 1.00 98.12 214 VAL A CA 1
ATOM 1560 C C . VAL A 1 214 ? -5.662 -11.767 -0.588 1.00 98.12 214 VAL A C 1
ATOM 1562 O O . VAL A 1 214 ? -6.892 -11.692 -0.601 1.00 98.12 214 VAL A O 1
ATOM 1565 N N . THR A 1 215 ? -5.002 -12.371 0.399 1.00 98.25 215 THR A N 1
ATOM 1566 C CA . THR A 1 215 ? -5.643 -12.839 1.630 1.00 98.25 215 THR A CA 1
ATOM 1567 C C . THR A 1 215 ? -4.905 -12.269 2.830 1.00 98.25 215 THR A C 1
ATOM 1569 O O . THR A 1 215 ? -3.695 -12.441 2.964 1.00 98.25 215 THR A O 1
ATOM 1572 N N . LEU A 1 216 ? -5.654 -11.610 3.709 1.00 98.56 216 LEU A N 1
ATOM 1573 C CA . LEU A 1 216 ? -5.186 -11.162 5.012 1.00 98.56 216 LEU A CA 1
ATOM 1574 C C . LEU A 1 216 ? -5.700 -12.132 6.069 1.00 98.56 216 LEU A C 1
ATOM 1576 O O . LEU A 1 216 ? -6.855 -12.560 6.024 1.00 98.56 216 LEU A O 1
ATOM 1580 N N . SER A 1 217 ? -4.868 -12.424 7.054 1.00 98.00 217 SER A N 1
ATOM 1581 C CA . SER A 1 217 ? -5.272 -13.143 8.252 1.00 98.00 217 SER A CA 1
ATOM 1582 C C . SER A 1 217 ? -4.999 -12.324 9.505 1.00 98.00 217 SER A C 1
ATOM 1584 O O . SER A 1 217 ? -4.086 -11.501 9.537 1.00 98.00 217 SER A O 1
ATOM 1586 N N . SER A 1 218 ? -5.808 -12.550 10.536 1.00 97.25 218 SER A N 1
ATOM 1587 C CA . SER A 1 218 ? -5.615 -11.992 11.874 1.00 97.25 218 SER A CA 1
ATOM 1588 C C . SER A 1 218 ? -6.148 -12.962 12.927 1.00 97.25 218 SER A C 1
ATOM 1590 O O . SER A 1 218 ? -6.886 -13.901 12.611 1.00 97.25 218 SER A O 1
ATOM 1592 N N . ARG A 1 219 ? -5.784 -12.760 14.194 1.00 92.88 219 ARG A N 1
ATOM 1593 C CA . ARG A 1 219 ? -6.325 -13.533 15.312 1.00 92.88 219 ARG A CA 1
ATOM 1594 C C . ARG A 1 219 ? -7.503 -12.798 15.943 1.00 92.88 219 ARG A C 1
ATOM 1596 O O . ARG A 1 219 ? -7.364 -11.680 16.426 1.00 92.88 219 ARG A O 1
ATOM 1603 N N . SER A 1 220 ? -8.649 -13.467 16.020 1.00 87.00 220 SER A N 1
ATOM 1604 C CA . SER A 1 220 ? -9.801 -12.974 16.773 1.00 87.00 220 SER A CA 1
ATOM 1605 C C . SER A 1 220 ? -9.475 -12.926 18.265 1.00 87.00 220 SER A C 1
ATOM 1607 O O . SER A 1 220 ? -9.142 -13.941 18.876 1.00 87.00 220 SER A O 1
ATOM 1609 N N . ALA A 1 221 ? -9.618 -11.753 18.882 1.00 79.12 221 ALA A N 1
ATOM 1610 C CA . ALA A 1 221 ? -9.474 -11.609 20.329 1.00 79.12 221 ALA A CA 1
ATOM 1611 C C . ALA A 1 221 ? -10.622 -12.285 21.104 1.00 79.12 221 ALA A C 1
ATOM 1613 O O . ALA A 1 221 ? -10.457 -12.642 22.271 1.00 79.12 221 ALA A O 1
ATOM 1614 N N . SER A 1 222 ? -11.786 -12.463 20.467 1.00 81.62 222 SER A N 1
ATOM 1615 C CA . SER A 1 222 ? -12.988 -13.013 21.101 1.00 81.62 222 SER A CA 1
ATOM 1616 C C . SER A 1 222 ? -12.974 -14.545 21.153 1.00 81.62 222 SER A C 1
ATOM 1618 O O . SER A 1 222 ? -13.363 -15.137 22.163 1.00 81.62 222 SER A O 1
ATOM 1620 N N . THR A 1 223 ? -12.488 -15.188 20.090 1.00 85.62 223 THR A N 1
ATOM 1621 C CA . THR A 1 223 ? -12.454 -16.654 19.955 1.00 85.62 223 THR A CA 1
ATOM 1622 C C . THR A 1 223 ? -11.050 -17.240 20.101 1.00 85.62 223 THR A C 1
ATOM 1624 O O . THR A 1 223 ? -10.908 -18.408 20.460 1.00 85.62 223 THR A O 1
ATOM 1627 N N . GLY A 1 224 ? -10.006 -16.446 19.848 1.00 86.06 224 GLY A N 1
ATOM 1628 C CA . GLY A 1 224 ? -8.621 -16.905 19.741 1.00 86.06 224 GLY A CA 1
ATOM 1629 C C . GLY A 1 224 ? -8.297 -17.611 18.419 1.00 86.06 224 GLY A C 1
ATOM 1630 O O . GLY A 1 224 ? -7.147 -18.007 18.220 1.00 86.06 224 GLY A O 1
ATOM 1631 N N . GLU A 1 225 ? -9.277 -17.782 17.527 1.00 92.12 225 GLU A N 1
ATOM 1632 C CA . GLU A 1 225 ? -9.107 -18.439 16.231 1.00 92.12 225 GLU A CA 1
ATOM 1633 C C . GLU A 1 225 ? -8.564 -17.465 15.174 1.00 92.12 225 GLU A C 1
ATOM 1635 O O . GLU A 1 225 ? -8.710 -16.244 15.280 1.00 92.12 225 GLU A O 1
ATOM 1640 N N . THR A 1 226 ? -7.913 -18.010 14.145 1.00 94.56 226 THR A N 1
ATOM 1641 C CA . THR A 1 226 ? -7.501 -17.229 12.975 1.00 94.56 226 THR A CA 1
ATOM 1642 C C . THR A 1 226 ? -8.717 -16.959 12.098 1.00 94.56 226 THR A C 1
ATOM 1644 O O . THR A 1 226 ? -9.403 -17.891 11.684 1.00 94.56 226 THR A O 1
ATOM 1647 N N . THR A 1 227 ? -8.942 -15.689 11.784 1.00 95.62 227 THR A N 1
ATOM 1648 C CA . THR A 1 227 ? -9.899 -15.240 10.774 1.00 95.62 227 THR A CA 1
ATOM 1649 C C . THR A 1 227 ? -9.152 -14.787 9.524 1.00 95.62 227 THR A C 1
ATOM 1651 O O . THR A 1 227 ? -7.998 -14.358 9.601 1.00 95.62 227 THR A O 1
ATOM 1654 N N . THR A 1 228 ? -9.802 -14.896 8.369 1.00 97.12 228 THR A N 1
ATOM 1655 C CA . THR A 1 228 ? -9.239 -14.510 7.073 1.00 97.12 228 THR A CA 1
ATOM 1656 C C . THR A 1 228 ? -10.227 -13.665 6.290 1.00 97.12 228 THR A C 1
ATOM 1658 O O . THR A 1 228 ? -11.430 -13.920 6.329 1.00 97.12 228 THR A O 1
ATOM 1661 N N . ALA A 1 229 ? -9.703 -12.723 5.520 1.00 98.06 229 ALA A N 1
ATOM 1662 C CA . ALA A 1 229 ? -10.448 -11.922 4.563 1.00 98.06 229 ALA A CA 1
ATOM 1663 C C . ALA A 1 229 ? -9.712 -11.915 3.226 1.00 98.06 229 ALA A C 1
ATOM 1665 O O . ALA A 1 229 ? -8.481 -11.970 3.192 1.00 98.06 229 ALA A O 1
ATOM 1666 N N . SER A 1 230 ? -10.468 -11.833 2.137 1.00 98.00 230 SER A N 1
ATOM 1667 C CA . SER A 1 230 ? -9.921 -11.764 0.783 1.00 98.00 230 SER A CA 1
ATOM 1668 C C . SER A 1 230 ? -10.276 -10.432 0.143 1.00 98.00 230 SER A C 1
ATOM 1670 O O . SER A 1 230 ? -11.230 -9.764 0.548 1.00 98.00 230 SER A O 1
ATOM 1672 N N . GLY A 1 231 ? -9.503 -10.037 -0.855 1.00 98.06 231 GLY A N 1
ATOM 1673 C CA . GLY A 1 231 ? -9.755 -8.825 -1.614 1.00 98.06 231 GLY A CA 1
ATOM 1674 C C . GLY A 1 231 ? -8.606 -8.531 -2.553 1.00 98.06 231 GLY A C 1
ATOM 1675 O O . GLY A 1 231 ? -7.953 -9.453 -3.023 1.00 98.06 231 GLY A O 1
ATOM 1676 N N . GLU A 1 232 ? -8.357 -7.254 -2.796 1.00 98.31 232 GLU A N 1
ATOM 1677 C CA . GLU A 1 232 ? -7.486 -6.790 -3.871 1.00 98.31 232 GLU A CA 1
ATOM 1678 C C . GLU A 1 232 ? -6.313 -5.991 -3.311 1.00 98.31 232 GLU A C 1
ATOM 1680 O O . GLU A 1 232 ? -6.453 -5.239 -2.339 1.00 98.31 232 GLU A O 1
ATOM 1685 N N . LEU A 1 233 ? -5.165 -6.107 -3.969 1.00 98.44 233 LEU A N 1
ATOM 1686 C CA . LEU A 1 233 ? -3.986 -5.284 -3.733 1.00 98.44 233 LEU A CA 1
ATOM 1687 C C . LEU A 1 233 ? -3.533 -4.651 -5.035 1.00 98.44 233 LEU A C 1
ATOM 1689 O O . LEU A 1 233 ? -3.494 -5.311 -6.068 1.00 98.44 233 LEU A O 1
ATOM 1693 N N . ARG A 1 234 ? -3.101 -3.393 -4.961 1.00 98.62 234 ARG A N 1
ATOM 1694 C CA . ARG A 1 234 ? -2.408 -2.712 -6.051 1.00 98.62 234 ARG A CA 1
ATOM 1695 C C . ARG A 1 234 ? -1.169 -2.011 -5.528 1.00 98.62 234 ARG A C 1
ATOM 1697 O O . ARG A 1 234 ? -1.249 -1.250 -4.565 1.00 98.62 234 ARG A O 1
ATOM 1704 N N . GLY A 1 235 ? -0.050 -2.206 -6.205 1.00 98.19 235 GLY A N 1
ATOM 1705 C CA . GLY A 1 235 ? 1.174 -1.468 -5.955 1.00 98.19 235 GLY A CA 1
ATOM 1706 C C . GLY A 1 235 ? 1.898 -1.106 -7.239 1.00 98.19 235 GLY A C 1
ATOM 1707 O O . GLY A 1 235 ? 1.536 -1.533 -8.336 1.00 98.19 235 GLY A O 1
ATOM 1708 N N . ASN A 1 236 ? 2.915 -0.274 -7.081 1.00 97.50 236 ASN A N 1
ATOM 1709 C CA . ASN A 1 236 ? 3.799 0.147 -8.151 1.00 97.50 236 ASN A CA 1
ATOM 1710 C C . ASN A 1 236 ? 5.246 0.105 -7.652 1.00 97.50 236 ASN A C 1
ATOM 1712 O O . ASN A 1 236 ? 5.515 0.243 -6.453 1.00 97.50 236 ASN A O 1
ATOM 1716 N N . ILE A 1 237 ? 6.179 -0.056 -8.580 1.00 95.31 237 ILE A N 1
ATOM 1717 C CA . ILE A 1 237 ? 7.607 0.194 -8.369 1.00 95.31 237 ILE A CA 1
ATOM 1718 C C . ILE A 1 237 ? 8.021 1.450 -9.138 1.00 95.31 237 ILE A C 1
ATOM 1720 O O . ILE A 1 237 ? 7.434 1.739 -10.176 1.00 95.31 237 ILE A O 1
ATOM 1724 N N . ASN A 1 238 ? 9.019 2.190 -8.650 1.00 92.00 238 ASN A N 1
ATOM 1725 C CA . ASN A 1 238 ? 9.789 3.095 -9.508 1.00 92.00 238 ASN A CA 1
ATOM 1726 C C . ASN A 1 238 ? 11.132 2.462 -9.872 1.00 92.00 238 ASN A C 1
ATOM 1728 O O . ASN A 1 238 ? 11.615 1.537 -9.216 1.00 92.00 238 ASN A O 1
ATOM 1732 N N . GLY A 1 239 ? 11.750 3.027 -10.896 1.00 87.25 239 GLY A N 1
ATOM 1733 C CA . GLY A 1 239 ? 13.065 2.637 -11.370 1.00 87.25 239 GLY A CA 1
ATOM 1734 C C . GLY A 1 239 ? 13.305 3.245 -12.740 1.00 87.25 239 GLY A C 1
ATOM 1735 O O . GLY A 1 239 ? 12.371 3.391 -13.523 1.00 87.25 239 GLY A O 1
ATOM 1736 N N . ASP A 1 240 ? 14.545 3.620 -12.995 1.00 83.75 240 ASP A N 1
ATOM 1737 C CA . ASP A 1 240 ? 15.056 4.035 -14.295 1.00 83.75 240 ASP A CA 1
ATOM 1738 C C . ASP A 1 240 ? 16.201 3.099 -14.712 1.00 83.75 240 ASP A C 1
ATOM 1740 O O . ASP A 1 240 ? 16.525 2.148 -13.997 1.00 83.75 240 ASP A O 1
ATOM 1744 N N . GLU A 1 241 ? 16.824 3.348 -15.865 1.00 81.31 241 GLU A N 1
ATOM 1745 C CA . GLU A 1 241 ? 17.934 2.524 -16.362 1.00 81.31 241 GLU A CA 1
ATOM 1746 C C . GLU A 1 241 ? 19.055 2.356 -15.320 1.00 81.31 241 GLU A C 1
ATOM 1748 O O . GLU A 1 241 ? 19.552 1.243 -15.113 1.00 81.31 241 GLU A O 1
ATOM 1753 N N . ASP A 1 242 ? 19.410 3.438 -14.617 1.00 77.44 242 ASP A N 1
ATOM 1754 C CA . ASP A 1 242 ? 20.418 3.404 -13.558 1.00 77.44 242 ASP A CA 1
ATOM 1755 C C . ASP A 1 242 ? 19.959 2.490 -12.417 1.00 77.44 242 ASP A C 1
ATOM 1757 O O . ASP A 1 242 ? 20.701 1.587 -12.028 1.00 77.44 242 ASP A O 1
ATOM 1761 N N . GLY A 1 243 ? 18.727 2.664 -11.937 1.00 73.44 243 GLY A N 1
ATOM 1762 C CA . GLY A 1 243 ? 18.129 1.875 -10.860 1.00 73.44 243 GLY A CA 1
ATOM 1763 C C . GLY A 1 243 ? 17.917 0.397 -11.146 1.00 73.44 243 GLY A C 1
ATOM 1764 O O . GLY A 1 243 ? 17.998 -0.458 -10.264 1.00 73.44 243 GLY A O 1
ATOM 1765 N N . LEU A 1 244 ? 17.653 0.082 -12.408 1.00 78.25 244 LEU A N 1
ATOM 1766 C CA . LEU A 1 244 ? 17.495 -1.282 -12.887 1.00 78.25 244 LEU A CA 1
ATOM 1767 C C . LEU A 1 244 ? 18.844 -1.965 -13.103 1.00 78.25 244 LEU A C 1
ATOM 1769 O O . LEU A 1 244 ? 18.926 -3.199 -13.081 1.00 78.25 244 LEU A O 1
ATOM 1773 N N . SER A 1 245 ? 19.931 -1.202 -13.229 1.00 68.94 245 SER A N 1
ATOM 1774 C CA . SER A 1 245 ? 21.269 -1.758 -13.106 1.00 68.94 245 SER A CA 1
ATOM 1775 C C . SER A 1 245 ? 21.469 -2.232 -11.657 1.00 68.94 245 SER A C 1
ATOM 1777 O O . SER A 1 245 ? 21.359 -1.466 -10.707 1.00 68.94 245 SER A O 1
ATOM 1779 N N . ARG A 1 246 ? 21.781 -3.521 -11.447 1.00 58.06 246 ARG A N 1
ATOM 1780 C CA . ARG A 1 246 ? 21.931 -4.149 -10.106 1.00 58.06 246 ARG A CA 1
ATOM 1781 C C . ARG A 1 246 ? 23.003 -3.522 -9.190 1.00 58.06 246 ARG A C 1
ATOM 1783 O O . ARG A 1 246 ? 23.331 -4.099 -8.161 1.00 58.06 246 ARG A O 1
ATOM 1790 N N . LEU A 1 247 ? 23.621 -2.421 -9.605 1.00 59.25 247 LEU A N 1
ATOM 1791 C CA . LEU A 1 247 ? 24.689 -1.712 -8.910 1.00 59.25 247 LEU A CA 1
ATOM 1792 C C . LEU A 1 247 ? 24.218 -0.373 -8.318 1.00 59.25 247 LEU A C 1
ATOM 1794 O O . LEU A 1 247 ? 24.988 0.249 -7.588 1.00 59.25 247 LEU A O 1
ATOM 1798 N N . VAL A 1 248 ? 22.997 0.077 -8.630 1.00 64.12 248 VAL A N 1
ATOM 1799 C CA . VAL A 1 248 ? 22.407 1.308 -8.091 1.00 64.12 248 VAL A CA 1
ATOM 1800 C C . VAL A 1 248 ? 21.055 0.951 -7.480 1.00 64.12 248 VAL A C 1
ATOM 1802 O O . VAL A 1 248 ? 20.025 0.947 -8.137 1.00 64.12 248 VAL A O 1
ATOM 1805 N N . GLU A 1 249 ? 21.065 0.601 -6.198 1.00 66.38 249 GLU A N 1
ATOM 1806 C CA . GLU A 1 249 ? 19.885 0.161 -5.443 1.00 66.38 249 GLU A CA 1
ATOM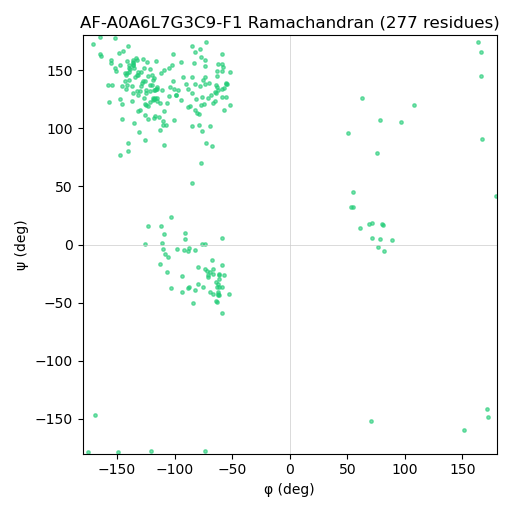 1807 C C . GLU A 1 249 ? 19.005 1.372 -5.063 1.00 66.38 249 GLU A C 1
ATOM 1809 O O . GLU A 1 249 ? 18.953 1.798 -3.911 1.00 66.38 249 GLU A O 1
ATOM 1814 N N . ASN A 1 250 ? 18.348 1.989 -6.054 1.00 78.06 250 ASN A N 1
ATOM 1815 C CA . ASN A 1 250 ? 17.532 3.206 -5.888 1.00 78.06 250 ASN A CA 1
ATOM 1816 C C . ASN A 1 250 ? 16.016 2.972 -6.074 1.00 78.06 250 ASN A C 1
ATOM 1818 O O . ASN A 1 250 ? 15.234 3.927 -6.007 1.00 78.06 250 ASN A O 1
ATOM 1822 N N . MET A 1 251 ? 15.602 1.728 -6.332 1.00 88.88 251 MET A N 1
ATOM 1823 C CA . MET A 1 251 ? 14.200 1.404 -6.567 1.00 88.88 251 MET A CA 1
ATOM 1824 C C . MET A 1 251 ? 13.408 1.459 -5.265 1.00 88.88 251 MET A C 1
ATOM 1826 O O . MET A 1 251 ? 13.860 1.049 -4.192 1.00 88.88 251 MET A O 1
ATOM 1830 N N . THR A 1 252 ? 12.171 1.910 -5.377 1.00 92.12 252 THR A N 1
ATOM 1831 C CA . THR A 1 252 ? 11.199 1.988 -4.294 1.00 92.12 252 THR A CA 1
ATOM 1832 C C . THR A 1 252 ? 9.864 1.435 -4.754 1.00 92.12 252 THR A C 1
ATOM 1834 O O . THR A 1 252 ? 9.606 1.285 -5.949 1.00 92.12 252 THR A O 1
ATOM 1837 N N . THR A 1 253 ? 9.032 1.069 -3.792 1.00 95.50 253 THR A N 1
ATOM 1838 C CA . THR A 1 253 ? 7.713 0.513 -4.050 1.00 95.50 253 THR A CA 1
ATOM 1839 C C . THR A 1 253 ? 6.725 1.011 -3.022 1.00 95.50 253 THR A C 1
ATOM 1841 O O . THR A 1 253 ? 7.069 1.197 -1.854 1.00 95.50 253 THR A O 1
ATOM 1844 N N . SER A 1 254 ? 5.484 1.173 -3.452 1.00 96.69 254 SER A N 1
ATOM 1845 C CA . SER A 1 254 ? 4.358 1.482 -2.594 1.00 96.69 254 SER A CA 1
ATOM 1846 C C . SER A 1 254 ? 3.094 0.842 -3.134 1.00 96.69 254 SER A C 1
ATOM 1848 O O . SER A 1 254 ? 2.963 0.571 -4.331 1.00 96.69 254 SER A O 1
ATOM 1850 N N . GLY A 1 255 ? 2.147 0.585 -2.243 1.00 97.94 255 GLY A N 1
ATOM 1851 C CA . GLY A 1 255 ? 0.863 0.033 -2.627 1.00 97.94 255 GLY A CA 1
ATOM 1852 C C . GLY A 1 255 ? -0.137 0.015 -1.492 1.00 97.94 255 GLY A C 1
ATOM 1853 O O . GLY A 1 255 ? 0.171 0.324 -0.341 1.00 97.94 255 GLY A O 1
ATOM 1854 N N . ILE A 1 256 ? -1.364 -0.337 -1.848 1.00 98.50 256 ILE A N 1
ATOM 1855 C CA . ILE A 1 256 ? -2.506 -0.417 -0.946 1.00 98.50 256 ILE A CA 1
ATOM 1856 C C . ILE A 1 256 ? -3.296 -1.687 -1.211 1.00 98.50 256 ILE A C 1
ATOM 1858 O O . ILE A 1 256 ? -3.257 -2.244 -2.309 1.00 98.50 256 ILE A O 1
ATOM 1862 N N . PHE A 1 257 ? -4.048 -2.120 -0.210 1.00 98.62 257 PHE A N 1
ATOM 1863 C CA . PHE A 1 257 ? -4.965 -3.240 -0.342 1.00 98.62 257 PHE A CA 1
ATOM 1864 C C . PHE A 1 257 ? -6.262 -2.994 0.422 1.00 98.62 257 PHE A C 1
ATOM 1866 O O . PHE A 1 257 ? -6.309 -2.206 1.371 1.00 98.62 257 PHE A O 1
ATOM 1873 N N . SER A 1 258 ? -7.307 -3.702 0.010 1.00 98.19 258 SER A N 1
ATOM 1874 C CA . SER A 1 258 ? -8.591 -3.767 0.700 1.00 98.19 258 SER A CA 1
ATOM 1875 C C . SER A 1 258 ? -9.057 -5.210 0.728 1.00 98.19 258 SER A C 1
ATOM 1877 O O . SER A 1 258 ? -9.106 -5.860 -0.311 1.00 98.19 258 SER A O 1
ATOM 1879 N N . VAL A 1 259 ? -9.443 -5.695 1.901 1.00 98.12 259 VAL A N 1
ATOM 1880 C CA . VAL A 1 259 ? -9.972 -7.043 2.107 1.00 98.12 259 VAL A CA 1
ATOM 1881 C C . VAL A 1 259 ? -11.245 -6.982 2.935 1.00 98.12 259 VAL A C 1
ATOM 1883 O O . VAL A 1 259 ? -11.371 -6.158 3.841 1.00 98.12 259 VAL A O 1
ATOM 1886 N N . SER A 1 260 ? -12.165 -7.890 2.638 1.00 97.44 260 SER A N 1
ATOM 1887 C CA . SER A 1 260 ? -13.415 -8.047 3.375 1.00 97.44 260 SER A CA 1
ATOM 1888 C C . SER A 1 260 ? -13.756 -9.521 3.548 1.00 97.44 260 SER A C 1
ATOM 1890 O O . SER A 1 260 ? -13.444 -10.369 2.710 1.00 97.44 260 SER A O 1
ATOM 1892 N N . GLY A 1 261 ? -14.407 -9.831 4.659 1.00 95.75 261 GLY A N 1
ATOM 1893 C CA . GLY A 1 261 ? -14.803 -11.177 5.046 1.00 95.75 261 GLY A CA 1
ATOM 1894 C C . GLY A 1 261 ? -15.831 -11.136 6.171 1.00 95.75 261 GLY A C 1
ATOM 1895 O O . GLY A 1 261 ? -16.184 -10.071 6.664 1.00 95.75 261 GLY A O 1
ATOM 1896 N N . ASP A 1 262 ? -16.312 -12.302 6.601 1.00 92.94 262 ASP A N 1
ATOM 1897 C CA . ASP A 1 262 ? -17.397 -12.382 7.594 1.00 92.94 262 ASP A CA 1
ATOM 1898 C C . ASP A 1 262 ? -17.023 -11.774 8.960 1.00 92.94 262 ASP A C 1
ATOM 1900 O O . ASP A 1 262 ? -17.872 -11.212 9.650 1.00 92.94 262 ASP A O 1
ATOM 1904 N N . SER A 1 263 ? -15.752 -11.910 9.347 1.00 93.69 263 SER A N 1
ATOM 1905 C CA . SER A 1 263 ? -15.221 -11.538 10.667 1.00 93.69 263 SER A CA 1
ATOM 1906 C C . SER A 1 263 ? -14.028 -10.585 10.588 1.00 93.69 263 SER A C 1
ATOM 1908 O O . SER A 1 263 ? -13.451 -10.265 11.623 1.00 93.69 263 SER A O 1
ATOM 1910 N N . LEU A 1 264 ? -13.597 -10.184 9.394 1.00 97.25 264 LEU A N 1
ATOM 1911 C CA . LEU A 1 264 ? -12.430 -9.328 9.202 1.00 97.25 264 LEU A CA 1
ATOM 1912 C C . LEU A 1 264 ? -12.668 -8.413 8.005 1.00 97.25 264 LEU A C 1
ATOM 1914 O O . LEU A 1 264 ? -12.835 -8.887 6.886 1.00 97.25 264 LEU A O 1
ATOM 1918 N N . ASP A 1 265 ? -12.619 -7.112 8.251 1.00 97.31 265 ASP A N 1
ATOM 1919 C CA . ASP A 1 265 ? -12.553 -6.081 7.220 1.00 97.31 265 ASP A CA 1
ATOM 1920 C C . ASP A 1 265 ? -11.286 -5.273 7.448 1.00 97.31 265 ASP A C 1
ATOM 1922 O O . ASP A 1 265 ? -11.014 -4.863 8.579 1.00 97.31 265 ASP A O 1
ATOM 1926 N N . ALA A 1 266 ? -10.506 -5.036 6.396 1.00 97.88 266 ALA A N 1
ATOM 1927 C CA . ALA A 1 266 ? -9.296 -4.245 6.523 1.00 97.88 266 ALA A CA 1
ATOM 1928 C C . ALA A 1 266 ? -8.925 -3.503 5.243 1.00 97.88 266 ALA A C 1
ATOM 1930 O O . ALA A 1 266 ? -9.115 -3.977 4.126 1.00 97.88 266 ALA A O 1
ATOM 1931 N N . THR A 1 267 ? -8.295 -2.352 5.434 1.00 98.19 267 THR A N 1
ATOM 1932 C CA . THR A 1 267 ? -7.529 -1.660 4.396 1.00 98.19 267 THR A CA 1
ATOM 1933 C C . THR A 1 267 ? -6.116 -1.459 4.898 1.00 98.19 267 THR A C 1
ATOM 1935 O O . THR A 1 267 ? -5.925 -1.193 6.085 1.00 98.19 267 THR A O 1
ATOM 1938 N N . GLY A 1 268 ? -5.131 -1.534 4.017 1.00 97.81 268 GLY A N 1
ATOM 1939 C CA . GLY A 1 268 ? -3.749 -1.297 4.402 1.00 97.81 268 GLY A CA 1
ATOM 1940 C C . GLY A 1 268 ? -2.944 -0.615 3.317 1.00 97.81 268 GLY A C 1
ATOM 1941 O O . GLY A 1 268 ? -3.369 -0.497 2.167 1.00 97.81 268 GLY A O 1
ATOM 1942 N N . ILE A 1 269 ? -1.780 -0.138 3.730 1.00 98.06 269 ILE A N 1
ATOM 1943 C CA . ILE A 1 269 ? -0.816 0.573 2.903 1.00 98.06 269 ILE A CA 1
ATOM 1944 C C . ILE A 1 269 ? 0.585 0.102 3.262 1.00 98.06 269 ILE A C 1
ATOM 1946 O O . ILE A 1 269 ? 0.882 -0.141 4.432 1.00 98.06 269 ILE A O 1
ATOM 1950 N N . PHE A 1 270 ? 1.440 -0.042 2.259 1.00 97.44 270 PHE A N 1
ATOM 1951 C CA . PHE A 1 270 ? 2.825 -0.459 2.430 1.00 97.44 270 PHE A CA 1
ATOM 1952 C C . PHE A 1 270 ? 3.738 0.346 1.513 1.00 97.44 270 PHE A C 1
ATOM 1954 O O . PHE A 1 270 ? 3.311 0.863 0.477 1.00 97.44 270 PHE A O 1
AT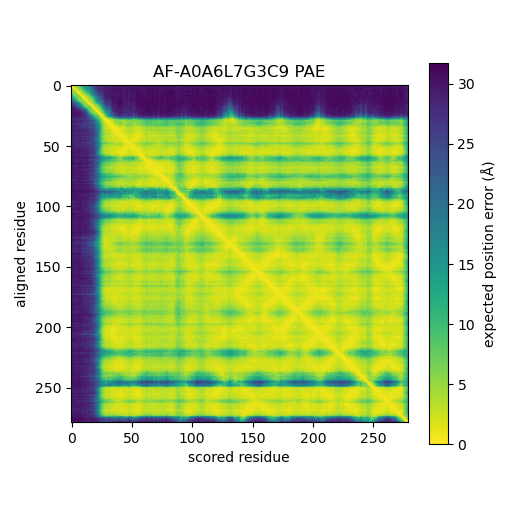OM 1961 N N . TRP A 1 271 ? 4.997 0.461 1.914 1.00 95.44 271 TRP A N 1
ATOM 1962 C CA . TRP A 1 271 ? 6.035 1.130 1.144 1.00 95.44 271 TRP A CA 1
ATOM 1963 C C . TRP A 1 271 ? 7.413 0.591 1.518 1.00 95.44 271 TRP A C 1
ATOM 1965 O O . TRP A 1 271 ? 7.613 0.068 2.613 1.00 95.44 271 TRP A O 1
ATOM 1975 N N . GLY A 1 272 ? 8.384 0.722 0.623 1.00 93.00 272 GLY A N 1
ATOM 1976 C CA . GLY A 1 272 ? 9.738 0.253 0.876 1.00 93.00 272 GLY A CA 1
ATOM 1977 C C . GLY A 1 272 ? 10.719 0.600 -0.227 1.00 93.00 272 GLY A C 1
ATOM 1978 O O . GLY A 1 272 ? 10.375 1.230 -1.226 1.00 93.00 272 GLY A O 1
ATOM 1979 N N . SER A 1 273 ? 11.955 0.157 -0.042 1.00 90.25 273 SER A N 1
ATOM 1980 C CA . SER A 1 273 ? 13.024 0.275 -1.029 1.00 90.25 273 SER A CA 1
ATOM 1981 C C . SER A 1 273 ? 13.665 -1.071 -1.291 1.00 90.25 273 SER A C 1
ATOM 1983 O O . SER A 1 273 ? 13.575 -1.995 -0.476 1.00 90.25 273 SER A O 1
ATOM 1985 N N . GLN A 1 274 ? 14.326 -1.169 -2.437 1.00 87.88 274 GLN A N 1
ATOM 1986 C CA . GLN A 1 274 ? 15.206 -2.282 -2.730 1.00 87.88 274 GLN A CA 1
ATOM 1987 C C . GLN A 1 274 ? 16.268 -2.402 -1.627 1.00 87.88 274 GLN A C 1
ATOM 1989 O O . GLN A 1 274 ? 16.758 -1.398 -1.104 1.00 87.88 274 GLN A O 1
ATOM 1994 N N . LEU A 1 275 ? 16.569 -3.636 -1.227 1.00 76.88 275 LEU A N 1
ATOM 1995 C CA . LEU A 1 275 ? 17.618 -3.920 -0.255 1.00 76.88 275 LEU A CA 1
ATOM 1996 C C . LEU A 1 275 ? 18.980 -3.506 -0.806 1.00 76.88 275 LEU A C 1
ATOM 1998 O O . LEU A 1 275 ? 19.294 -3.848 -1.945 1.00 76.88 275 LEU A O 1
ATOM 2002 N N . ASN A 1 276 ? 19.787 -2.873 0.051 1.00 61.66 276 ASN A N 1
ATOM 2003 C CA . ASN A 1 276 ? 21.209 -2.730 -0.205 1.00 61.66 276 ASN A CA 1
ATOM 2004 C C . ASN A 1 276 ? 21.911 -4.057 0.090 1.00 61.66 276 ASN A C 1
ATOM 2006 O O . ASN A 1 276 ? 21.875 -4.517 1.231 1.00 61.66 276 ASN A O 1
ATOM 2010 N N . TYR A 1 277 ? 22.577 -4.675 -0.884 1.00 48.66 277 TYR A N 1
ATOM 2011 C CA . TYR A 1 277 ? 23.409 -5.858 -0.624 1.00 48.66 277 TYR A CA 1
ATOM 2012 C C . TYR A 1 277 ? 24.736 -5.531 0.103 1.00 48.66 277 TYR A C 1
ATOM 2014 O O . TYR A 1 277 ? 25.497 -6.456 0.396 1.00 48.66 277 TYR A O 1
ATOM 2022 N N . ASP A 1 278 ? 24.991 -4.257 0.432 1.00 38.25 278 ASP A N 1
ATOM 2023 C CA . ASP A 1 278 ? 26.228 -3.759 1.059 1.00 38.25 278 ASP A CA 1
ATOM 2024 C C . ASP A 1 278 ? 26.113 -3.309 2.544 1.00 38.25 278 ASP A C 1
ATOM 2026 O O . ASP A 1 278 ? 27.100 -2.790 3.071 1.00 38.25 278 ASP A O 1
ATOM 2030 N N . ASP A 1 279 ? 24.992 -3.543 3.251 1.00 37.25 279 ASP A N 1
ATOM 2031 C CA . ASP A 1 279 ? 24.861 -3.306 4.717 1.00 37.25 279 ASP A CA 1
ATOM 2032 C C . ASP A 1 279 ? 24.581 -4.587 5.537 1.00 37.25 279 ASP A C 1
ATOM 2034 O O . ASP A 1 279 ? 23.575 -5.286 5.269 1.00 37.25 279 ASP A O 1
#

Foldseek 3Di:
DDDDDDDDDDDDDDDDDDDDDCPDQLPAPADPFFDDADAPQWDWDQDPPQRWIKTKHFPAPDPVLVVQVVCVVVVHHDFQKDFPDFDCDVVLVSQKGWTWIFGWPHNDPPTDGQGTGMTMITGHWAAQADPSRYGLAAAKFKKKFWKWKWKAFQNDGTFIFTGMQHIWIQHLPVQKIWTWHWGDCDVVVRGNWTKIKTDIWGHGSHTQKTKDKIKMWTADPVPRDIDIWMGMKIKGKHDDSQCSPPVNQSMKMKIKIWTDDDGMTMIMIIITTTDDPPD